Protein AF-A0A346N1U5-F1 (afdb_monomer)

Secondary structure (DSSP, 8-state):
--TT----TT--------TTEEEEEEEEEGGGGGG--TT-EEEEEETTSTT-EEEEEEEEEEEEEETTTTEEEEEEEEE-TTS---TT--EEEEE-----TTPEEEEGGG-EEETTEEEEEEEETTEEEEEEEEEEEEETTEEEEEES--TT-EE--S-GGGPPTT-B-----------------

pLDDT: mean 74.91, std 16.47, range [29.22, 92.0]

Solvent-accessible surface area (backbone atoms only — not comparable to full-atom values): 11609 Å² total; per-residue (Å²): 139,76,97,82,79,86,78,73,95,76,71,82,87,67,83,83,70,64,60,53,51,45,77,45,78,50,71,44,55,57,87,52,53,92,63,63,56,72,70,39,55,28,40,33,36,34,77,95,42,78,90,50,75,44,70,29,31,30,70,45,69,50,94,58,65,40,83,91,73,48,25,28,46,33,35,31,42,30,77,22,85,81,61,76,78,60,89,91,64,67,68,50,77,44,74,64,61,68,74,69,93,73,51,41,77,42,54,44,75,27,54,47,75,59,88,94,46,38,31,36,37,38,52,56,97,52,29,31,39,76,38,64,39,41,74,60,62,76,50,97,70,33,28,28,32,63,40,71,74,64,85,90,66,50,65,51,59,71,62,68,94,78,60,55,84,67,36,79,55,80,83,71,80,72,78,70,77,73,67,78,77,75,79,72,133

Mean predicted aligned error: 15.19 Å

Sequence (185 aa):
MSPGDYVNPGLALVNLEAMSSVKIDFSVPETALPQLHAGQPLNIEFDAWPGERFRGELYAIDPRVADTTRSVGLRARLANSDGRLRPGLFARVRLETGSRAQVVVIPEQAVFPRGEQQFVYVVSEGVAKEREIKLGQREPGRAEVTEGLKAGETIITSGLQKVSPGATVTTAAAPAAAPAAAQKP

Nearest PDB structures (foldseek):
  4kku-assembly3_C  TM=7.841E-01  e=2.029E-08  Borreliella burgdorferi B31
  4kku-assembly4_D  TM=7.740E-01  e=1.723E-08  Borreliella burgdorferi B31
  4dnr-assembly1_C  TM=6.937E-01  e=2.197E-06  Escherichia coli K-12
  3opo-assembly1_A  TM=6.431E-01  e=2.287E-05  Escherichia coli K-12
  5xu0-assembly1_B-2  TM=7.775E-01  e=4.509E-03  Streptococcus pneumoniae

Structure (mmCIF, N/CA/C/O backbone):
data_AF-A0A346N1U5-F1
#
_entry.id   AF-A0A346N1U5-F1
#
loop_
_atom_site.group_PDB
_atom_site.id
_atom_site.type_symbol
_atom_site.label_atom_id
_atom_site.label_alt_id
_atom_site.label_comp_id
_atom_site.label_asym_id
_atom_site.label_entity_id
_atom_site.label_seq_id
_atom_site.pdbx_PDB_ins_code
_atom_site.Cartn_x
_atom_site.Cartn_y
_atom_site.Cartn_z
_atom_site.occupancy
_atom_site.B_iso_or_equiv
_atom_site.auth_seq_id
_atom_site.auth_comp_id
_atom_site.auth_asym_id
_atom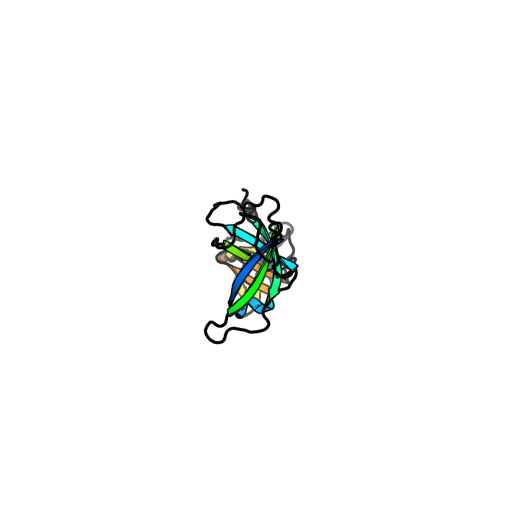_site.auth_atom_id
_atom_site.pdbx_PDB_model_num
ATOM 1 N N . MET A 1 1 ? 31.008 -2.290 -48.801 1.00 43.78 1 MET A N 1
ATOM 2 C CA . MET A 1 1 ? 31.595 -3.586 -48.411 1.00 43.78 1 MET A CA 1
ATOM 3 C C . MET A 1 1 ? 32.242 -4.168 -49.657 1.00 43.78 1 MET A C 1
ATOM 5 O O . MET A 1 1 ? 31.515 -4.471 -50.594 1.00 43.78 1 MET A O 1
ATOM 9 N N . SER A 1 2 ? 33.574 -4.209 -49.713 1.00 39.38 2 SER A N 1
ATOM 10 C CA . SER A 1 2 ? 34.322 -4.809 -50.829 1.00 39.38 2 SER A CA 1
ATOM 11 C C . SER A 1 2 ? 34.725 -6.248 -50.474 1.00 39.38 2 SER A C 1
ATOM 13 O O . SER A 1 2 ? 34.893 -6.533 -49.289 1.00 39.38 2 SER A O 1
ATOM 15 N N . PRO A 1 3 ? 34.882 -7.165 -51.444 1.00 43.62 3 PRO A N 1
ATOM 16 C CA . PRO A 1 3 ? 35.265 -8.547 -51.162 1.00 43.62 3 PRO A CA 1
ATOM 17 C C . PRO A 1 3 ? 36.756 -8.613 -50.798 1.00 43.62 3 PRO A C 1
ATOM 19 O O . PRO A 1 3 ? 37.597 -8.278 -51.631 1.00 43.62 3 PRO A O 1
ATOM 22 N N . GLY A 1 4 ? 37.086 -9.022 -49.568 1.00 58.75 4 GLY A N 1
ATOM 23 C CA . GLY A 1 4 ? 38.482 -9.181 -49.137 1.00 58.75 4 GLY A CA 1
ATOM 24 C C . GLY A 1 4 ? 38.743 -9.290 -47.631 1.00 58.75 4 GLY A C 1
ATOM 25 O O . GLY A 1 4 ? 39.846 -9.676 -47.257 1.00 58.75 4 GLY A O 1
ATOM 26 N N . ASP A 1 5 ? 37.769 -9.005 -46.763 1.00 54.12 5 ASP A N 1
ATOM 27 C CA . ASP A 1 5 ? 38.010 -9.054 -45.316 1.00 54.12 5 ASP A CA 1
ATOM 28 C C . ASP A 1 5 ? 37.863 -10.467 -44.732 1.00 54.12 5 ASP A C 1
ATOM 30 O O . ASP A 1 5 ? 36.830 -11.131 -44.851 1.00 54.12 5 ASP A O 1
ATOM 34 N N . TYR A 1 6 ? 38.929 -10.908 -44.064 1.00 54.34 6 TYR A N 1
ATOM 35 C CA . TYR A 1 6 ? 39.002 -12.123 -43.262 1.00 54.34 6 TYR A CA 1
ATOM 36 C C . TYR A 1 6 ? 38.133 -11.932 -42.009 1.00 54.34 6 TYR A C 1
ATOM 38 O O . TYR A 1 6 ? 38.496 -11.202 -41.086 1.00 54.34 6 TYR A O 1
ATOM 46 N N . VAL A 1 7 ? 36.955 -12.551 -41.978 1.00 52.25 7 VAL A N 1
ATOM 47 C CA . VAL A 1 7 ? 36.042 -12.461 -40.832 1.00 52.25 7 VAL A CA 1
ATOM 48 C C . VAL A 1 7 ? 36.426 -13.487 -39.765 1.00 52.25 7 VAL A C 1
ATOM 50 O O . VAL A 1 7 ? 36.373 -14.694 -39.984 1.00 52.25 7 VAL A O 1
ATOM 53 N N . ASN A 1 8 ? 36.816 -12.998 -38.589 1.00 55.81 8 ASN A N 1
ATOM 54 C CA . ASN A 1 8 ? 37.055 -13.824 -37.407 1.00 55.81 8 ASN A CA 1
ATOM 55 C C . ASN A 1 8 ? 35.699 -14.386 -36.910 1.00 55.81 8 ASN A C 1
ATOM 57 O O . ASN A 1 8 ? 34.803 -13.586 -36.615 1.00 55.81 8 ASN A O 1
ATOM 61 N N . PRO A 1 9 ? 35.490 -15.714 -36.804 1.00 47.88 9 PRO A N 1
ATOM 62 C CA . PRO A 1 9 ? 34.246 -16.264 -36.275 1.00 47.88 9 PRO A CA 1
ATOM 63 C C . PRO A 1 9 ? 34.212 -16.052 -34.757 1.00 47.88 9 PRO A C 1
ATOM 65 O O . PRO A 1 9 ? 34.825 -16.785 -33.987 1.00 47.88 9 PRO A O 1
ATOM 68 N N . GLY A 1 10 ? 33.527 -14.991 -34.333 1.00 51.00 10 GLY A N 1
ATOM 69 C CA . GLY A 1 10 ? 33.426 -14.609 -32.923 1.00 51.00 10 GLY A CA 1
ATOM 70 C C . GLY A 1 10 ? 32.704 -13.289 -32.652 1.00 51.00 10 GLY A C 1
ATOM 71 O O . GLY A 1 10 ? 32.508 -12.943 -31.490 1.00 51.00 10 GLY A O 1
ATOM 72 N N . LEU A 1 11 ? 32.270 -12.549 -33.681 1.00 47.09 11 LEU A N 1
ATOM 73 C CA . LEU A 1 11 ? 31.321 -11.460 -33.469 1.00 47.09 11 LEU A CA 1
ATOM 74 C C . LEU A 1 11 ? 29.945 -12.061 -33.166 1.00 47.09 11 LEU A C 1
ATOM 76 O O . LEU A 1 11 ? 29.351 -12.735 -34.007 1.00 47.09 11 LEU A O 1
ATOM 80 N N . ALA A 1 12 ? 29.424 -11.785 -31.973 1.00 45.44 12 ALA A N 1
ATOM 81 C CA . ALA A 1 12 ? 28.005 -11.923 -31.690 1.00 45.44 12 ALA A CA 1
ATOM 82 C C . ALA A 1 12 ? 27.236 -10.989 -32.646 1.00 45.44 12 ALA A C 1
ATOM 84 O O . ALA A 1 12 ? 27.130 -9.791 -32.409 1.00 45.44 12 ALA A O 1
ATOM 85 N N . LEU A 1 1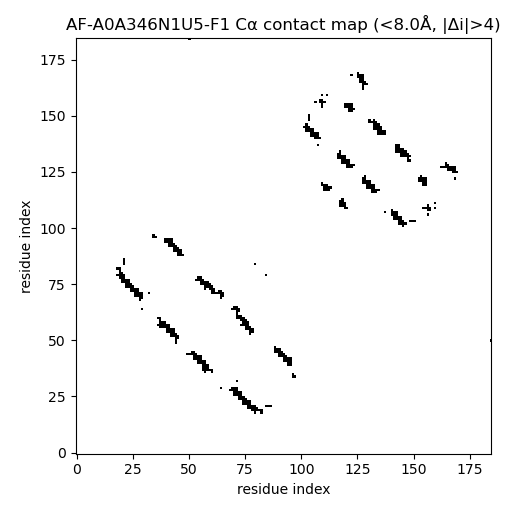3 ? 26.774 -11.528 -33.777 1.00 45.22 13 LEU A N 1
ATOM 86 C CA . LEU A 1 13 ? 26.165 -10.759 -34.871 1.00 45.22 13 LEU A CA 1
ATOM 87 C C . LEU A 1 13 ? 24.687 -10.419 -34.640 1.00 45.22 13 LEU A C 1
ATOM 89 O O . LEU A 1 13 ? 24.088 -9.732 -35.461 1.00 45.22 13 LEU A O 1
ATOM 93 N N . VAL A 1 14 ? 24.092 -10.860 -33.531 1.00 42.03 14 VAL A N 1
ATOM 94 C CA . VAL A 1 14 ? 22.718 -10.507 -33.174 1.00 42.03 14 VAL A CA 1
ATOM 95 C C . VAL A 1 14 ? 22.619 -10.414 -31.657 1.00 42.03 14 VAL A C 1
ATOM 97 O O . VAL A 1 14 ? 22.713 -11.426 -30.963 1.00 42.03 14 VAL A O 1
ATOM 100 N N . ASN A 1 15 ? 22.412 -9.208 -31.130 1.00 43.62 15 ASN A N 1
ATOM 101 C CA . ASN A 1 15 ? 21.850 -9.083 -29.794 1.00 43.62 15 ASN A CA 1
ATOM 102 C C . ASN A 1 15 ? 20.360 -9.409 -29.956 1.00 43.62 15 ASN A C 1
ATOM 104 O O . ASN A 1 15 ? 19.600 -8.577 -30.451 1.00 43.62 15 ASN A O 1
ATOM 108 N N . LEU A 1 16 ? 19.938 -10.638 -29.632 1.00 39.91 16 LEU A N 1
ATOM 109 C CA . LEU A 1 16 ? 18.518 -10.926 -29.412 1.00 39.91 16 LEU A CA 1
ATOM 110 C C . LEU A 1 16 ? 18.131 -10.220 -28.107 1.00 39.91 16 LEU A C 1
ATOM 112 O O . LEU A 1 16 ? 17.997 -10.826 -27.046 1.00 39.91 16 LEU A O 1
ATOM 116 N N . GLU A 1 17 ? 18.023 -8.896 -28.167 1.00 47.53 17 GLU A N 1
ATOM 117 C CA . GLU A 1 17 ? 17.417 -8.124 -27.101 1.00 47.53 17 GLU A CA 1
ATOM 118 C C . GLU A 1 17 ? 15.956 -8.541 -27.078 1.00 47.53 17 GLU A C 1
ATOM 120 O O . GLU A 1 17 ? 15.168 -8.160 -27.942 1.00 47.53 17 GLU A O 1
ATOM 125 N N . ALA A 1 18 ? 15.600 -9.387 -26.116 1.00 47.91 18 ALA A N 1
ATOM 126 C CA . ALA A 1 18 ? 14.216 -9.689 -25.807 1.00 47.91 18 ALA A CA 1
ATOM 127 C C . ALA A 1 18 ? 13.540 -8.397 -25.313 1.00 47.91 18 ALA A C 1
ATOM 129 O O . ALA A 1 18 ? 13.360 -8.184 -24.116 1.00 47.91 18 ALA A O 1
ATOM 130 N N . MET A 1 19 ? 13.170 -7.514 -26.245 1.00 55.50 19 MET A N 1
ATOM 131 C CA . MET A 1 19 ? 12.440 -6.271 -25.984 1.00 55.50 19 MET A CA 1
ATOM 132 C C . MET A 1 19 ? 11.027 -6.532 -25.454 1.00 55.50 19 MET A C 1
ATOM 134 O O . MET A 1 19 ? 10.354 -5.593 -25.047 1.00 55.50 19 MET A O 1
ATOM 138 N N . SER A 1 20 ? 10.590 -7.796 -25.416 1.00 62.22 20 SER A N 1
ATOM 139 C CA . SER A 1 20 ? 9.313 -8.236 -24.857 1.00 62.22 20 SER A CA 1
ATOM 140 C C . SER A 1 20 ? 9.192 -8.006 -23.350 1.00 62.22 20 SER A C 1
ATOM 142 O O . SER A 1 20 ? 8.078 -7.988 -22.830 1.00 62.22 20 SER A O 1
ATOM 144 N N . SER A 1 21 ? 10.307 -7.840 -22.631 1.00 74.31 21 SER A N 1
ATOM 145 C CA . SER A 1 21 ? 10.295 -7.548 -21.195 1.00 74.31 21 SER A CA 1
ATOM 146 C C . SER A 1 21 ? 11.303 -6.468 -20.833 1.00 74.31 21 SER A C 1
ATOM 148 O O . SER A 1 21 ? 12.489 -6.596 -21.134 1.00 74.31 21 SER A O 1
ATOM 150 N N . VAL A 1 22 ? 10.845 -5.443 -20.124 1.00 84.81 22 VAL A N 1
ATOM 151 C CA . VAL A 1 22 ? 11.693 -4.382 -19.577 1.00 84.81 22 VAL A CA 1
ATOM 152 C C . VAL A 1 22 ? 11.957 -4.662 -18.103 1.00 84.81 22 VAL A C 1
ATOM 154 O O . VAL A 1 22 ? 11.081 -5.128 -17.371 1.00 84.81 22 VAL A O 1
ATOM 157 N N . LYS A 1 23 ? 13.191 -4.396 -17.675 1.00 87.56 23 LYS A N 1
ATOM 158 C CA . LYS A 1 23 ? 13.607 -4.474 -16.275 1.00 87.56 23 LYS A CA 1
ATOM 159 C C . LYS A 1 23 ? 13.625 -3.074 -15.685 1.00 87.56 23 LYS A C 1
ATOM 161 O O . LYS A 1 23 ? 14.017 -2.128 -16.363 1.00 87.56 23 LYS A O 1
ATOM 166 N N . ILE A 1 24 ? 13.206 -2.968 -14.434 1.00 87.94 24 ILE A N 1
ATOM 167 C CA . ILE A 1 24 ? 13.223 -1.717 -13.683 1.00 87.94 24 ILE A CA 1
ATOM 168 C C . ILE A 1 24 ? 13.995 -1.972 -12.402 1.00 87.94 24 ILE A C 1
ATOM 170 O O . ILE A 1 24 ? 13.603 -2.827 -11.606 1.00 87.94 24 ILE A O 1
ATOM 174 N N . ASP A 1 25 ? 15.074 -1.223 -12.220 1.00 89.38 25 ASP A N 1
ATOM 175 C CA . ASP A 1 25 ? 15.846 -1.179 -10.988 1.00 89.38 25 ASP A CA 1
ATOM 176 C C . ASP A 1 25 ? 15.408 0.056 -10.189 1.00 89.38 25 ASP A C 1
ATOM 178 O O . ASP A 1 25 ? 15.351 1.167 -10.718 1.00 89.38 25 ASP A O 1
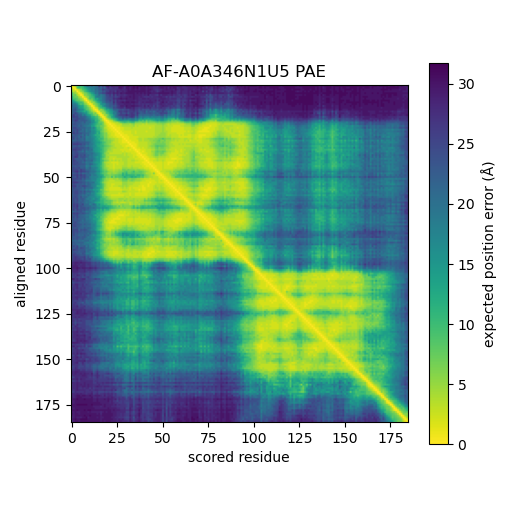ATOM 182 N N . PHE A 1 26 ? 15.063 -0.131 -8.920 1.00 89.38 26 PHE A N 1
ATOM 183 C CA . PHE A 1 26 ? 14.662 0.952 -8.020 1.00 89.38 26 PHE A CA 1
ATOM 184 C C . PHE A 1 26 ? 15.083 0.623 -6.591 1.00 89.38 26 PHE A C 1
ATOM 186 O O . PHE A 1 26 ? 15.414 -0.520 -6.287 1.00 89.38 26 PHE A O 1
ATOM 193 N N . SER A 1 27 ? 15.097 1.615 -5.707 1.00 90.06 27 SER A N 1
ATOM 194 C CA . SER A 1 27 ? 15.461 1.417 -4.307 1.00 90.06 27 SER A CA 1
ATOM 195 C C . SER A 1 27 ? 14.370 1.902 -3.366 1.00 90.06 27 SER A C 1
ATOM 197 O O . SER A 1 27 ? 13.626 2.836 -3.669 1.00 90.06 27 SER A O 1
ATOM 199 N N . VAL A 1 28 ? 14.267 1.242 -2.217 1.00 88.75 28 VAL A N 1
ATOM 200 C CA . VAL A 1 28 ? 13.334 1.607 -1.144 1.00 88.75 28 VAL A CA 1
ATOM 201 C C . VAL A 1 28 ? 14.056 1.626 0.202 1.00 88.75 28 VAL A C 1
ATOM 203 O O . VAL A 1 28 ? 15.062 0.929 0.349 1.00 88.75 28 VAL A O 1
ATOM 206 N N . PRO A 1 29 ? 13.565 2.384 1.196 1.00 88.56 29 PRO A N 1
ATOM 207 C CA . PRO A 1 29 ? 14.131 2.368 2.542 1.00 88.56 29 PRO A CA 1
ATOM 208 C C . PRO A 1 29 ? 14.073 0.976 3.182 1.00 88.56 29 PRO A C 1
ATOM 210 O O . PRO A 1 29 ? 13.117 0.226 2.970 1.00 88.56 29 PRO A O 1
ATOM 213 N N . GLU A 1 30 ? 15.046 0.662 4.039 1.00 85.31 30 GLU A N 1
ATOM 214 C CA . GLU A 1 30 ? 15.095 -0.604 4.788 1.00 85.31 30 GLU A CA 1
ATOM 215 C C . GLU A 1 30 ? 13.825 -0.880 5.614 1.00 85.31 30 GLU A C 1
ATOM 217 O O . GLU A 1 30 ? 13.436 -2.029 5.798 1.00 85.31 30 GLU A O 1
ATOM 222 N N . THR A 1 31 ? 13.121 0.164 6.058 1.00 85.38 31 THR A N 1
ATOM 223 C CA . THR A 1 31 ? 11.880 0.051 6.842 1.00 85.38 31 THR A CA 1
ATOM 224 C C . THR A 1 31 ? 10.739 -0.626 6.081 1.00 85.38 31 THR A C 1
ATOM 226 O O . THR A 1 31 ? 9.814 -1.148 6.704 1.00 85.38 31 THR A O 1
ATOM 229 N N . ALA A 1 32 ? 10.797 -0.646 4.746 1.00 82.94 32 ALA A N 1
ATOM 230 C CA . ALA A 1 32 ? 9.812 -1.310 3.903 1.00 82.94 32 ALA A CA 1
ATOM 231 C C . ALA A 1 32 ? 10.083 -2.816 3.726 1.00 82.94 32 ALA A C 1
ATOM 233 O O . ALA A 1 32 ? 9.156 -3.535 3.362 1.00 82.94 32 ALA A O 1
ATOM 2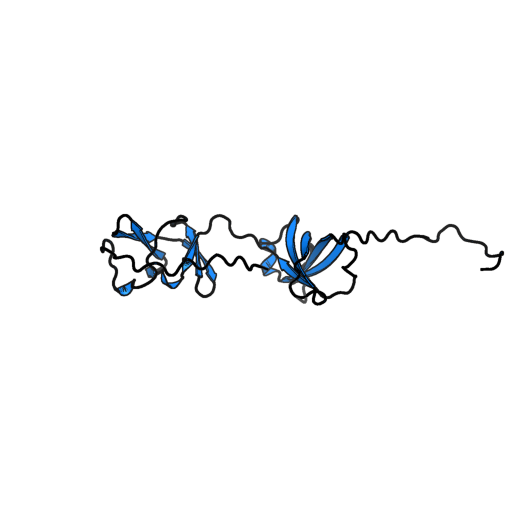34 N N . LEU A 1 33 ? 11.298 -3.309 4.027 1.00 82.75 33 LEU A N 1
ATOM 235 C CA . LEU A 1 33 ? 11.709 -4.715 3.848 1.00 82.75 33 LEU A CA 1
ATOM 236 C C . LEU A 1 33 ? 10.693 -5.760 4.336 1.00 82.75 33 LEU A C 1
ATOM 238 O O . LEU A 1 33 ? 10.452 -6.710 3.592 1.00 82.75 33 LEU A O 1
ATOM 242 N N . PRO A 1 34 ? 10.061 -5.619 5.522 1.00 84.56 34 PRO A N 1
ATOM 243 C CA . PRO A 1 34 ? 9.131 -6.632 6.025 1.00 84.56 34 PRO A CA 1
ATOM 244 C C . PRO A 1 34 ? 7.886 -6.841 5.152 1.00 84.56 34 PRO A C 1
ATOM 246 O O . PRO A 1 34 ? 7.186 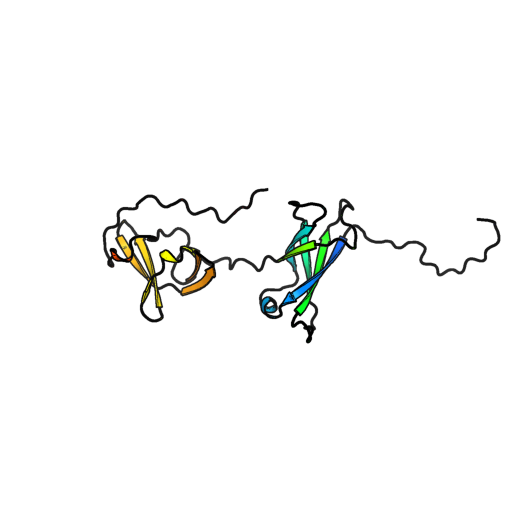-7.832 5.328 1.00 84.56 34 PRO A O 1
ATOM 249 N N . GLN A 1 35 ? 7.585 -5.902 4.253 1.00 81.25 35 GLN A N 1
ATOM 250 C CA . GLN A 1 35 ? 6.400 -5.912 3.392 1.00 81.25 35 GLN A CA 1
ATOM 251 C C . GLN A 1 35 ? 6.717 -6.330 1.946 1.00 81.25 35 GLN A C 1
ATOM 253 O O . GLN A 1 35 ? 5.814 -6.340 1.107 1.00 81.25 35 GLN A O 1
ATOM 258 N N . LEU A 1 36 ? 7.987 -6.622 1.639 1.00 85.44 36 LEU A N 1
ATOM 259 C CA . LEU A 1 36 ? 8.467 -6.906 0.288 1.00 85.44 36 LEU A CA 1
ATOM 260 C C . LEU A 1 36 ? 8.679 -8.397 0.083 1.00 85.44 36 LEU A C 1
ATOM 262 O O . LEU A 1 36 ? 9.441 -9.035 0.811 1.00 85.44 36 LEU A O 1
ATOM 266 N N . HIS A 1 37 ? 8.083 -8.934 -0.977 1.00 86.19 37 HIS A N 1
ATOM 267 C CA . HIS A 1 37 ? 8.257 -10.330 -1.362 1.00 86.19 37 HIS A CA 1
ATOM 268 C C . HIS A 1 37 ? 8.379 -10.468 -2.883 1.00 86.19 37 HIS A C 1
ATOM 270 O O . HIS A 1 37 ? 7.763 -9.722 -3.642 1.00 86.19 37 HIS A O 1
ATOM 276 N N . ALA A 1 38 ? 9.172 -11.437 -3.346 1.00 86.75 38 ALA A N 1
ATOM 277 C CA . ALA A 1 38 ? 9.213 -11.771 -4.768 1.00 86.75 38 ALA A CA 1
ATOM 278 C C . ALA A 1 38 ? 7.828 -12.260 -5.238 1.00 86.75 38 ALA A C 1
ATOM 280 O O . ALA A 1 38 ? 7.115 -12.935 -4.497 1.00 86.75 38 ALA A O 1
ATOM 281 N N . GLY A 1 39 ? 7.446 -11.902 -6.460 1.00 86.00 39 GLY A N 1
ATOM 282 C CA . GLY A 1 39 ? 6.114 -12.130 -7.021 1.00 86.00 39 GLY A CA 1
ATOM 283 C C . GLY A 1 39 ? 5.095 -11.030 -6.711 1.00 86.00 39 GLY A C 1
ATOM 284 O O . GLY A 1 39 ? 3.964 -11.094 -7.187 1.00 86.00 39 GLY A O 1
ATOM 285 N N . GLN A 1 40 ? 5.463 -10.013 -5.926 1.00 86.19 40 GLN A N 1
ATOM 286 C CA . GLN A 1 40 ? 4.547 -8.934 -5.567 1.00 86.19 40 GLN A CA 1
ATOM 287 C C . GLN A 1 40 ? 4.178 -8.081 -6.795 1.00 86.19 40 GLN A C 1
ATOM 289 O O . GLN A 1 40 ? 5.079 -7.641 -7.526 1.00 86.19 40 GLN A O 1
ATOM 294 N N . PRO A 1 41 ? 2.876 -7.819 -7.024 1.00 87.50 41 PRO A N 1
ATOM 295 C CA . PRO A 1 41 ? 2.442 -6.934 -8.091 1.00 87.50 41 PRO A CA 1
ATOM 296 C C . PRO A 1 41 ? 2.833 -5.489 -7.780 1.00 87.50 41 PRO A C 1
ATOM 298 O O . PRO A 1 41 ? 2.826 -5.035 -6.633 1.00 87.50 41 PRO A O 1
ATOM 301 N N . LEU A 1 42 ? 3.172 -4.753 -8.830 1.00 89.31 42 LEU A N 1
ATOM 302 C CA . LEU A 1 42 ? 3.517 -3.342 -8.743 1.00 89.31 42 LEU A CA 1
ATOM 303 C C . LEU A 1 42 ? 2.922 -2.572 -9.914 1.00 89.31 42 LEU A C 1
ATOM 305 O O . LEU A 1 42 ? 2.817 -3.077 -11.033 1.00 89.31 42 LEU A O 1
ATOM 309 N N . ASN A 1 43 ? 2.538 -1.331 -9.634 1.00 89.81 43 ASN A N 1
ATOM 310 C CA . ASN A 1 43 ? 2.048 -0.399 -10.635 1.00 89.81 43 ASN A CA 1
ATOM 311 C C . ASN A 1 43 ? 3.156 0.591 -10.969 1.00 89.81 43 ASN A C 1
ATOM 313 O O . ASN A 1 43 ? 3.787 1.164 -10.081 1.00 89.81 43 ASN A O 1
ATOM 317 N N . ILE A 1 44 ? 3.388 0.793 -12.255 1.00 88.69 44 ILE A N 1
ATOM 318 C CA . ILE A 1 44 ? 4.452 1.635 -12.780 1.00 88.69 44 ILE A CA 1
ATOM 319 C C . ILE A 1 44 ? 3.804 2.710 -13.642 1.00 88.69 44 ILE A C 1
ATOM 321 O O . ILE A 1 44 ? 3.020 2.410 -14.539 1.00 88.69 44 ILE A O 1
ATOM 325 N N . GLU A 1 45 ? 4.136 3.962 -13.371 1.00 89.94 45 GLU A N 1
ATOM 326 C CA . GLU A 1 45 ? 3.735 5.118 -14.171 1.00 89.94 45 GLU A CA 1
ATOM 327 C C . GLU A 1 45 ? 5.002 5.698 -14.812 1.00 89.94 45 GLU A C 1
ATOM 329 O O . GLU A 1 45 ? 6.011 5.882 -14.130 1.00 89.94 45 GLU A O 1
ATOM 334 N N . PHE A 1 46 ? 4.975 5.967 -16.117 1.00 86.62 46 PHE A N 1
ATOM 335 C CA . PHE A 1 46 ? 6.086 6.610 -16.825 1.00 86.62 46 PHE A CA 1
ATOM 336 C C . PHE A 1 46 ? 5.715 8.049 -17.160 1.00 86.62 46 PHE A C 1
ATOM 338 O O . PHE A 1 46 ? 4.598 8.313 -17.603 1.00 86.62 46 PHE A O 1
ATOM 345 N N . ASP A 1 47 ? 6.672 8.968 -17.050 1.00 83.75 47 ASP A N 1
ATOM 346 C CA . ASP A 1 47 ? 6.434 10.384 -17.369 1.00 83.75 47 ASP A CA 1
ATOM 347 C C . ASP A 1 47 ? 6.088 10.602 -18.854 1.00 83.75 47 ASP A C 1
ATOM 349 O O . ASP A 1 47 ? 5.415 11.567 -19.207 1.00 83.75 47 ASP A O 1
ATOM 353 N N . ALA A 1 48 ? 6.503 9.676 -19.726 1.00 80.81 48 ALA A N 1
ATOM 354 C CA . ALA A 1 48 ? 6.163 9.681 -21.148 1.00 80.81 48 ALA A CA 1
ATOM 355 C C . ALA A 1 48 ? 4.669 9.415 -21.425 1.00 80.81 48 ALA A C 1
ATOM 357 O O . ALA A 1 48 ? 4.173 9.818 -22.477 1.00 80.81 48 ALA A O 1
ATOM 358 N N . TRP A 1 49 ? 3.952 8.767 -20.496 1.00 84.38 49 TRP A N 1
ATOM 359 C CA . TRP A 1 49 ? 2.514 8.488 -20.598 1.00 84.38 49 TRP A CA 1
ATOM 360 C C . TRP A 1 49 ? 1.810 8.771 -19.265 1.00 84.38 49 TRP A C 1
ATOM 362 O O . TRP A 1 49 ? 1.461 7.844 -18.528 1.00 84.38 49 TRP A O 1
ATOM 372 N N . PRO A 1 50 ? 1.588 10.054 -18.928 1.00 80.06 50 PRO A N 1
ATOM 373 C CA . PRO A 1 50 ? 0.895 10.426 -17.703 1.00 80.06 50 PRO A CA 1
ATOM 374 C C . PRO A 1 50 ? -0.513 9.819 -17.664 1.00 80.06 50 PRO A C 1
ATOM 376 O O . PRO A 1 50 ? -1.291 9.983 -18.601 1.00 80.06 50 PRO A O 1
ATOM 379 N N . GLY A 1 51 ? -0.842 9.124 -16.574 1.00 80.25 51 GLY A N 1
ATOM 380 C CA . GLY A 1 51 ? -2.140 8.464 -16.377 1.00 80.25 51 GLY A CA 1
ATOM 381 C C . GLY A 1 51 ? -2.204 7.008 -16.854 1.00 80.25 51 GLY A C 1
ATOM 382 O O . GLY A 1 51 ? -3.075 6.268 -16.404 1.00 80.25 51 GLY A O 1
ATOM 383 N N . GLU A 1 52 ? -1.259 6.549 -17.680 1.00 83.88 52 GLU A N 1
ATOM 384 C CA . GLU A 1 52 ? -1.177 5.141 -18.082 1.00 83.88 52 GLU A CA 1
ATOM 385 C C . GLU A 1 52 ? -0.417 4.342 -17.008 1.00 83.88 52 GLU A C 1
ATOM 387 O O . GLU A 1 52 ? 0.721 4.661 -16.651 1.00 83.88 52 GLU A O 1
ATOM 392 N N . ARG A 1 53 ? -1.064 3.304 -16.458 1.00 85.56 53 ARG A N 1
ATOM 393 C CA . ARG A 1 53 ? -0.480 2.428 -15.433 1.00 85.56 53 ARG A CA 1
ATOM 394 C C . ARG A 1 53 ? -0.084 1.094 -16.036 1.00 85.56 53 ARG A C 1
ATOM 396 O O . ARG A 1 53 ? -0.919 0.358 -16.555 1.00 85.56 53 ARG A O 1
ATOM 403 N N . PHE A 1 54 ? 1.183 0.756 -15.876 1.00 86.38 54 PHE A N 1
ATOM 404 C CA . PHE A 1 54 ? 1.764 -0.497 -16.318 1.00 86.38 54 PHE A CA 1
ATOM 405 C C . PHE A 1 54 ? 1.896 -1.445 -15.129 1.00 86.38 54 PHE A C 1
ATOM 407 O O . PHE A 1 54 ? 2.423 -1.069 -14.083 1.00 86.38 54 PHE A O 1
ATOM 414 N N . ARG A 1 55 ? 1.424 -2.684 -15.275 1.00 87.88 55 ARG A N 1
ATOM 415 C CA . ARG A 1 55 ? 1.564 -3.709 -14.233 1.00 87.88 55 ARG A CA 1
ATOM 416 C C . ARG A 1 55 ? 2.854 -4.484 -14.416 1.00 87.88 55 ARG A C 1
ATOM 418 O O . ARG A 1 55 ? 3.042 -5.125 -15.447 1.00 87.88 55 ARG A O 1
ATOM 425 N N . GLY A 1 56 ? 3.699 -4.464 -13.399 1.00 89.00 56 GLY A N 1
ATOM 426 C CA . GLY A 1 56 ? 4.893 -5.291 -13.322 1.00 89.00 56 GLY A CA 1
ATOM 427 C C . GLY A 1 56 ? 4.874 -6.211 -12.110 1.00 89.00 56 GLY A C 1
ATOM 428 O O . GLY A 1 56 ? 3.931 -6.229 -11.317 1.00 89.00 56 GLY A O 1
ATOM 429 N N . GLU A 1 57 ? 5.954 -6.966 -11.971 1.00 91.19 57 GLU A N 1
ATOM 430 C CA . GLU A 1 57 ? 6.149 -7.927 -10.892 1.00 91.19 57 GLU A CA 1
ATOM 431 C C . GLU A 1 57 ? 7.556 -7.779 -10.316 1.00 91.19 57 GLU A C 1
ATOM 433 O O . GLU A 1 57 ? 8.542 -7.720 -11.062 1.00 91.19 57 GLU A O 1
ATOM 438 N N . LEU A 1 58 ? 7.656 -7.723 -8.988 1.00 90.81 58 LEU A N 1
ATOM 439 C CA . LEU A 1 58 ? 8.933 -7.735 -8.282 1.00 90.81 58 LEU A CA 1
ATOM 440 C C . LEU A 1 58 ? 9.544 -9.135 -8.382 1.00 90.81 58 LEU A C 1
ATOM 442 O O . LEU A 1 58 ? 8.986 -10.077 -7.833 1.00 90.81 58 LEU A O 1
ATOM 446 N N . TYR A 1 59 ? 10.685 -9.297 -9.052 1.00 89.88 59 TYR A N 1
ATOM 447 C CA . TYR A 1 59 ? 11.296 -10.624 -9.230 1.00 89.88 59 TYR A CA 1
ATOM 448 C C . TYR A 1 59 ? 12.576 -10.820 -8.415 1.00 89.88 59 TYR A C 1
ATOM 450 O O . TYR A 1 59 ? 12.962 -11.961 -8.168 1.00 89.88 59 TYR A O 1
ATOM 458 N N . ALA A 1 60 ? 13.245 -9.740 -8.000 1.00 89.38 60 ALA A N 1
ATOM 459 C CA . ALA A 1 60 ? 14.436 -9.834 -7.165 1.00 89.38 60 ALA A CA 1
ATOM 460 C C . ALA A 1 60 ? 14.535 -8.684 -6.161 1.00 89.38 60 ALA A C 1
ATOM 462 O O . ALA A 1 60 ? 14.213 -7.534 -6.461 1.00 89.38 60 ALA A O 1
ATOM 463 N N . ILE A 1 61 ? 15.038 -9.029 -4.979 1.00 90.44 61 ILE A N 1
ATOM 464 C CA . ILE A 1 61 ? 15.373 -8.125 -3.882 1.00 90.44 61 ILE A CA 1
ATOM 465 C C . ILE A 1 61 ? 16.874 -8.299 -3.649 1.00 90.44 61 ILE A C 1
ATOM 467 O O . ILE A 1 61 ? 17.337 -9.432 -3.504 1.00 90.44 61 ILE A O 1
ATOM 471 N N . ASP A 1 62 ? 17.641 -7.211 -3.674 1.00 88.62 62 ASP A N 1
ATOM 472 C CA . ASP A 1 62 ? 19.069 -7.257 -3.369 1.00 88.62 62 ASP A CA 1
ATOM 473 C C . ASP A 1 62 ? 19.250 -7.655 -1.893 1.00 88.62 62 ASP A C 1
ATOM 475 O O . ASP A 1 62 ? 18.654 -7.026 -1.015 1.00 88.62 62 ASP A O 1
ATOM 479 N N . PRO A 1 63 ? 20.039 -8.700 -1.585 1.00 83.56 63 PRO A N 1
ATOM 480 C CA . PRO A 1 63 ? 20.287 -9.101 -0.205 1.00 83.56 63 PRO A CA 1
ATOM 481 C C . PRO A 1 63 ? 21.089 -8.064 0.594 1.00 83.56 63 PRO A C 1
ATOM 483 O O . PRO A 1 63 ? 21.147 -8.164 1.819 1.00 83.56 63 PRO A O 1
ATOM 486 N N . ARG A 1 64 ? 21.748 -7.102 -0.065 1.00 84.94 64 ARG A N 1
ATOM 487 C CA . ARG A 1 64 ? 22.550 -6.067 0.592 1.00 84.94 64 ARG A CA 1
ATOM 488 C C . ARG A 1 64 ? 21.759 -4.772 0.740 1.00 84.94 64 ARG A C 1
ATOM 490 O O . ARG A 1 64 ? 21.204 -4.240 -0.219 1.00 84.94 64 ARG A O 1
ATOM 497 N N . VAL A 1 65 ? 21.786 -4.225 1.951 1.00 85.50 65 VAL A N 1
ATOM 498 C CA . VAL A 1 65 ? 21.353 -2.853 2.225 1.00 85.50 65 VAL A CA 1
ATOM 499 C C . VAL A 1 65 ? 22.538 -1.932 1.945 1.00 85.50 65 VAL A C 1
ATOM 501 O O . VAL A 1 65 ? 23.646 -2.191 2.407 1.00 85.50 65 VAL A O 1
ATOM 504 N N . ALA A 1 66 ? 22.331 -0.866 1.178 1.00 85.75 66 ALA A N 1
ATOM 505 C CA . ALA A 1 66 ? 23.372 0.126 0.949 1.00 85.75 66 ALA A CA 1
ATOM 506 C C . ALA A 1 66 ? 23.590 0.961 2.223 1.00 85.75 66 ALA A C 1
ATOM 508 O O . ALA A 1 66 ? 22.718 1.742 2.603 1.00 85.75 66 ALA A O 1
ATOM 509 N N . ASP A 1 67 ? 24.759 0.838 2.859 1.00 79.88 67 ASP A N 1
ATOM 510 C CA . ASP A 1 67 ? 25.064 1.474 4.154 1.00 79.88 67 ASP A CA 1
ATOM 511 C C . ASP A 1 67 ? 24.955 3.007 4.126 1.00 79.88 67 ASP A C 1
ATOM 513 O O . ASP A 1 67 ? 24.565 3.637 5.108 1.00 79.88 67 ASP A O 1
ATOM 517 N N . THR A 1 68 ? 25.264 3.625 2.982 1.00 84.19 68 THR A N 1
ATOM 518 C CA . THR A 1 68 ? 25.239 5.086 2.814 1.00 84.19 68 THR A CA 1
ATOM 519 C C . THR A 1 68 ? 23.819 5.655 2.776 1.00 84.19 68 THR A C 1
ATOM 521 O O . THR A 1 68 ? 23.590 6.760 3.258 1.00 84.19 68 THR A O 1
ATOM 524 N N . THR A 1 69 ? 22.863 4.926 2.196 1.00 85.56 69 THR A N 1
ATOM 525 C CA . THR A 1 69 ? 21.491 5.410 1.945 1.00 85.56 69 THR A CA 1
ATOM 526 C C . THR A 1 69 ? 20.422 4.630 2.707 1.00 85.56 69 THR A C 1
ATOM 528 O O . THR A 1 69 ? 19.241 4.953 2.580 1.00 85.56 69 THR A O 1
ATOM 531 N N . ARG A 1 70 ? 20.807 3.596 3.472 1.00 88.62 70 ARG A N 1
ATOM 532 C CA . ARG A 1 70 ? 19.902 2.656 4.165 1.00 88.62 70 ARG A CA 1
ATOM 533 C C . ARG A 1 70 ? 18.757 2.178 3.274 1.00 88.62 70 ARG A C 1
ATOM 535 O O . ARG A 1 70 ? 17.596 2.105 3.681 1.00 88.62 70 ARG A O 1
ATOM 542 N N . SER A 1 71 ? 19.094 1.924 2.016 1.00 89.81 71 SER A N 1
ATOM 543 C CA . SER A 1 71 ? 18.143 1.560 0.976 1.00 89.81 71 SER A CA 1
ATOM 544 C C . SER A 1 71 ? 18.481 0.192 0.407 1.00 89.81 71 SER A C 1
ATOM 546 O O . SER A 1 71 ? 19.646 -0.201 0.344 1.00 89.81 71 SER A O 1
ATOM 548 N N . VAL A 1 72 ? 17.452 -0.519 -0.029 1.00 90.25 72 VAL A N 1
ATOM 549 C CA . VAL A 1 72 ? 17.550 -1.853 -0.618 1.00 90.25 72 VAL A CA 1
ATOM 550 C C . VAL A 1 72 ? 17.263 -1.750 -2.102 1.00 90.25 72 VAL A C 1
ATOM 552 O O . VAL A 1 72 ? 16.271 -1.136 -2.495 1.00 90.25 72 VAL A O 1
ATOM 555 N N . GLY A 1 73 ? 18.142 -2.329 -2.919 1.00 91.31 73 GLY A N 1
ATOM 556 C CA . GLY A 1 73 ? 17.946 -2.419 -4.362 1.00 91.31 73 GLY A CA 1
ATOM 557 C C . GLY A 1 73 ? 16.891 -3.466 -4.708 1.00 91.31 73 GLY A C 1
ATOM 558 O O . GLY A 1 73 ? 16.897 -4.572 -4.179 1.00 91.31 73 GLY A O 1
ATOM 559 N N . LEU A 1 74 ? 15.978 -3.130 -5.606 1.00 92.00 74 LEU A N 1
ATOM 560 C CA . LEU A 1 74 ? 14.882 -3.979 -6.052 1.00 92.00 74 LEU A CA 1
ATOM 561 C C . LEU A 1 74 ? 14.868 -4.047 -7.572 1.00 92.00 74 LEU A C 1
ATOM 563 O O . LEU A 1 74 ? 15.172 -3.062 -8.247 1.00 92.00 74 LEU A O 1
ATOM 567 N N . ARG A 1 75 ? 14.476 -5.206 -8.111 1.00 91.81 75 ARG A N 1
ATOM 568 C CA . ARG A 1 75 ? 14.314 -5.406 -9.552 1.00 91.81 75 ARG A CA 1
ATOM 569 C C . ARG A 1 75 ? 12.935 -5.932 -9.893 1.00 91.81 75 ARG A C 1
ATOM 571 O O . ARG A 1 75 ? 12.537 -7.017 -9.462 1.00 91.81 75 ARG A O 1
ATOM 578 N N . ALA A 1 76 ? 12.242 -5.188 -10.740 1.00 91.00 76 ALA A N 1
ATOM 579 C CA . ALA A 1 76 ? 10.958 -5.566 -11.299 1.00 91.00 76 ALA A CA 1
ATOM 580 C C . ALA A 1 76 ? 11.065 -5.914 -12.781 1.00 91.00 76 ALA A C 1
ATOM 582 O O . ALA A 1 76 ? 11.951 -5.434 -13.493 1.00 91.00 76 ALA A O 1
ATOM 583 N N . ARG A 1 77 ? 10.137 -6.750 -13.240 1.00 89.06 77 ARG A N 1
ATOM 584 C CA . ARG A 1 77 ? 9.926 -7.057 -14.653 1.00 89.06 77 ARG A CA 1
ATOM 585 C C . ARG A 1 77 ? 8.576 -6.516 -15.095 1.00 89.06 77 ARG A C 1
ATOM 587 O O . ARG A 1 77 ? 7.588 -6.636 -14.373 1.00 89.06 77 ARG A O 1
ATOM 594 N N . LEU A 1 78 ? 8.542 -5.946 -16.289 1.00 87.06 78 LEU A N 1
ATOM 595 C CA . LEU A 1 78 ? 7.341 -5.429 -16.926 1.00 87.06 78 LEU A CA 1
ATOM 596 C C . LEU A 1 78 ? 7.247 -5.993 -18.345 1.00 87.06 78 LEU A C 1
ATOM 598 O O . LEU A 1 78 ? 8.240 -6.015 -19.075 1.00 87.06 78 LEU A O 1
ATOM 602 N N . ALA A 1 79 ? 6.059 -6.450 -18.735 1.00 83.75 79 ALA A N 1
ATOM 603 C CA . ALA A 1 79 ? 5.792 -6.843 -20.111 1.00 83.75 79 ALA A CA 1
ATOM 604 C C . ALA A 1 79 ? 5.799 -5.606 -21.022 1.00 83.75 79 ALA A C 1
ATOM 606 O O . ALA A 1 79 ? 5.173 -4.594 -20.718 1.00 83.75 79 ALA A O 1
ATOM 607 N N . ASN A 1 80 ? 6.503 -5.705 -22.144 1.00 81.94 80 ASN A N 1
ATOM 608 C CA . ASN A 1 80 ? 6.611 -4.663 -23.161 1.00 81.94 80 ASN A CA 1
ATOM 609 C C . ASN A 1 80 ? 6.175 -5.219 -24.521 1.00 81.94 80 ASN A C 1
ATOM 611 O O . ASN A 1 80 ? 6.909 -5.161 -25.505 1.00 81.94 80 ASN A O 1
ATOM 615 N N . SER A 1 81 ? 4.982 -5.812 -24.556 1.00 70.69 81 SER A N 1
ATOM 616 C CA . SER A 1 81 ? 4.418 -6.447 -25.753 1.00 70.69 81 SER A CA 1
ATOM 617 C C . SER A 1 81 ? 4.297 -5.470 -26.927 1.00 70.69 81 SER A C 1
ATOM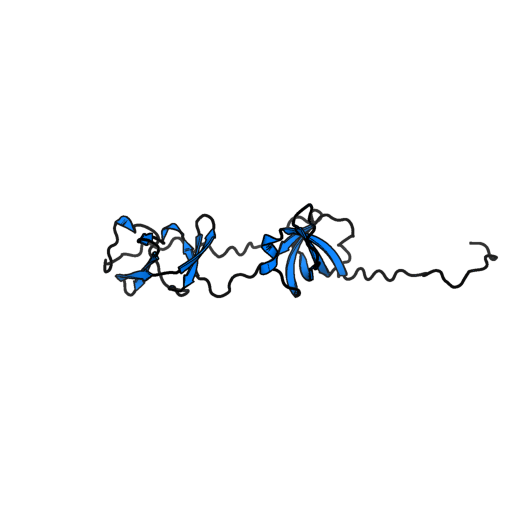 619 O O . SER A 1 81 ? 4.497 -5.859 -28.072 1.00 70.69 81 SER A O 1
ATOM 621 N N . ASP A 1 82 ? 4.033 -4.194 -26.630 1.00 71.75 82 ASP A N 1
ATOM 622 C CA . ASP A 1 82 ? 3.832 -3.140 -27.629 1.00 71.75 82 ASP A CA 1
ATOM 623 C C . ASP A 1 82 ? 5.140 -2.447 -28.051 1.00 71.75 82 ASP A C 1
ATOM 625 O O . ASP A 1 82 ? 5.119 -1.531 -28.872 1.00 71.75 82 ASP A O 1
ATOM 629 N N . GLY A 1 83 ? 6.285 -2.815 -27.455 1.00 73.88 83 GLY A N 1
ATOM 630 C CA . GLY A 1 83 ? 7.598 -2.228 -27.758 1.00 73.88 83 GLY A CA 1
ATOM 631 C C . GLY A 1 83 ? 7.736 -0.735 -27.423 1.00 73.88 83 GLY A C 1
ATOM 632 O O . GLY A 1 83 ? 8.736 -0.106 -27.774 1.00 73.88 83 GLY A O 1
ATOM 633 N N . ARG A 1 84 ? 6.737 -0.143 -26.759 1.00 76.88 84 ARG A N 1
ATOM 634 C CA . ARG A 1 84 ? 6.682 1.292 -26.442 1.00 76.88 84 ARG A CA 1
ATOM 635 C C . ARG A 1 84 ? 7.679 1.671 -25.350 1.00 76.88 84 ARG A C 1
ATOM 637 O O . ARG A 1 84 ? 8.201 2.782 -25.367 1.00 76.88 84 ARG A O 1
ATOM 644 N N . LEU A 1 85 ? 7.975 0.759 -24.425 1.00 78.31 85 LEU A N 1
ATOM 645 C CA . LEU A 1 85 ? 8.845 1.027 -23.286 1.00 78.31 85 LEU A CA 1
ATOM 646 C C . LEU A 1 85 ? 10.309 0.961 -23.717 1.00 78.31 85 LEU A C 1
ATOM 648 O O . LEU A 1 85 ? 10.821 -0.096 -24.089 1.00 78.31 85 LEU A O 1
ATOM 652 N N . ARG A 1 86 ? 10.983 2.111 -23.661 1.00 78.69 86 ARG A N 1
ATOM 653 C CA . ARG A 1 86 ? 12.404 2.233 -23.991 1.00 78.69 86 ARG A CA 1
ATOM 654 C C . ARG A 1 86 ? 13.255 2.277 -22.718 1.00 78.69 86 ARG A C 1
ATOM 656 O O . ARG A 1 86 ? 12.847 2.918 -21.747 1.00 78.69 86 ARG A O 1
ATOM 663 N N . PRO A 1 87 ? 14.440 1.643 -22.711 1.00 76.62 87 PRO A N 1
ATOM 664 C CA . PRO A 1 87 ? 15.406 1.818 -21.631 1.00 76.62 87 PRO A CA 1
ATOM 665 C C . PRO A 1 87 ? 15.783 3.295 -21.441 1.00 76.62 87 PRO A C 1
ATOM 667 O O . PRO A 1 87 ? 15.824 4.058 -22.406 1.00 76.62 87 PRO A O 1
ATOM 670 N N . GLY A 1 88 ? 16.074 3.691 -20.199 1.00 79.31 88 GLY A N 1
ATOM 671 C CA . GLY A 1 88 ? 16.475 5.060 -19.847 1.00 79.31 88 GLY A CA 1
ATOM 672 C C . GLY A 1 88 ? 15.327 6.009 -19.486 1.00 79.31 88 GLY A C 1
ATOM 673 O O . GLY A 1 88 ? 15.586 7.154 -19.127 1.00 79.31 88 GLY A O 1
ATOM 674 N N . LEU A 1 89 ? 14.071 5.555 -19.547 1.00 81.56 89 LEU A N 1
ATOM 675 C CA . LEU A 1 89 ? 12.931 6.328 -19.055 1.00 81.56 89 LEU A CA 1
ATOM 676 C C . LEU A 1 89 ? 12.908 6.377 -17.524 1.00 81.56 89 LEU A C 1
ATOM 678 O O . LEU A 1 89 ? 13.180 5.381 -16.852 1.00 81.56 89 LEU A O 1
ATOM 682 N N . PHE A 1 90 ? 12.499 7.524 -16.983 1.00 83.94 90 PHE A N 1
ATOM 683 C CA . PHE A 1 90 ? 12.132 7.634 -15.578 1.00 83.94 90 PHE A CA 1
ATOM 684 C C . PHE A 1 90 ? 10.749 7.026 -15.343 1.00 83.94 90 PHE A C 1
ATOM 686 O O . PHE A 1 90 ? 9.813 7.229 -16.122 1.00 83.94 90 PHE A O 1
ATOM 693 N N . ALA A 1 91 ? 10.644 6.263 -14.259 1.00 85.25 91 ALA A N 1
ATOM 694 C CA . ALA A 1 91 ? 9.438 5.556 -13.876 1.00 85.25 91 ALA A CA 1
ATOM 695 C C . ALA A 1 91 ? 9.148 5.778 -12.393 1.00 85.25 91 ALA A C 1
ATOM 697 O O . ALA A 1 91 ? 10.048 5.746 -11.551 1.00 85.25 91 ALA A O 1
ATOM 698 N N . ARG A 1 92 ? 7.873 5.959 -12.066 1.00 88.69 92 ARG A N 1
ATOM 699 C CA . ARG A 1 92 ? 7.372 5.982 -10.698 1.00 88.69 92 ARG A CA 1
ATOM 700 C C . ARG A 1 92 ? 6.760 4.629 -10.381 1.00 88.69 92 ARG A C 1
ATOM 702 O O . ARG A 1 92 ? 5.754 4.245 -10.971 1.00 88.69 92 ARG A O 1
ATOM 709 N N . VAL A 1 93 ? 7.358 3.925 -9.427 1.00 87.88 93 VAL A N 1
ATOM 710 C CA . VAL A 1 93 ? 6.890 2.609 -8.988 1.00 87.88 93 VAL A CA 1
ATOM 711 C C . VAL A 1 93 ? 6.048 2.766 -7.727 1.00 87.88 93 VAL A C 1
ATOM 713 O O . VAL A 1 93 ? 6.469 3.399 -6.760 1.00 87.88 93 VAL A O 1
ATOM 716 N N . ARG A 1 94 ? 4.853 2.179 -7.729 1.00 87.44 94 ARG A N 1
ATOM 717 C CA . ARG A 1 94 ? 3.992 2.028 -6.557 1.00 87.44 94 ARG A CA 1
ATOM 718 C C . ARG A 1 94 ? 3.868 0.546 -6.240 1.00 87.44 94 ARG A C 1
ATOM 720 O O . ARG A 1 94 ? 3.344 -0.224 -7.045 1.00 87.44 94 ARG A O 1
ATOM 727 N N . LEU A 1 95 ? 4.372 0.162 -5.075 1.00 82.81 95 LEU A N 1
ATOM 728 C CA . LEU A 1 95 ? 4.315 -1.210 -4.596 1.00 82.81 95 LEU A CA 1
ATOM 729 C C . LEU A 1 95 ? 3.008 -1.400 -3.843 1.00 82.81 95 LEU A C 1
ATOM 731 O O . LEU A 1 95 ? 2.688 -0.629 -2.940 1.00 82.81 95 LEU A O 1
ATOM 735 N N . GLU A 1 96 ? 2.262 -2.433 -4.211 1.00 74.75 96 GLU A N 1
ATOM 736 C CA . GLU A 1 96 ? 1.067 -2.827 -3.479 1.00 74.75 96 GLU A CA 1
ATOM 737 C C . GLU A 1 96 ? 1.507 -3.642 -2.259 1.00 74.75 96 GLU A C 1
ATOM 739 O O . GLU A 1 96 ? 1.541 -4.871 -2.282 1.00 74.75 96 GLU A O 1
ATOM 744 N N . THR A 1 97 ? 1.923 -2.961 -1.191 1.00 67.75 97 THR A N 1
ATOM 745 C CA . THR A 1 97 ? 2.142 -3.584 0.120 1.00 67.75 97 THR A CA 1
ATOM 746 C C . THR A 1 97 ? 0.777 -4.021 0.628 1.00 67.75 97 THR A C 1
ATOM 748 O O . THR A 1 97 ? -0.028 -3.172 1.006 1.00 67.75 97 THR A O 1
ATOM 751 N N . GLY A 1 98 ? 0.477 -5.315 0.487 1.00 58.66 98 GLY A N 1
ATOM 752 C CA . GLY A 1 98 ? -0.882 -5.850 0.514 1.00 58.66 98 GLY A CA 1
ATOM 753 C C . GLY A 1 98 ? -1.780 -5.225 1.580 1.00 58.66 98 GLY A C 1
ATOM 754 O O . GLY A 1 98 ? -1.386 -5.086 2.739 1.00 58.66 98 GLY A O 1
ATOM 755 N N . SER A 1 99 ? -3.013 -4.882 1.199 1.00 55.47 99 SER A N 1
ATOM 756 C CA . SER A 1 99 ? -4.060 -4.618 2.182 1.00 55.47 99 SER A CA 1
ATOM 757 C C . SER A 1 99 ? -4.132 -5.830 3.099 1.00 55.47 99 SER A C 1
ATOM 759 O O . SER A 1 99 ? -4.288 -6.956 2.620 1.00 55.47 99 SER A O 1
ATOM 761 N N . ARG A 1 100 ? -4.006 -5.628 4.414 1.00 58.31 100 ARG A N 1
ATOM 762 C CA . ARG A 1 100 ? -4.317 -6.685 5.378 1.00 58.31 100 ARG A CA 1
ATOM 763 C C . ARG A 1 100 ? -5.755 -7.108 5.074 1.00 58.31 100 ARG A C 1
ATOM 765 O O . ARG A 1 100 ? -6.682 -6.355 5.331 1.00 58.31 100 ARG A O 1
ATOM 772 N N . ALA A 1 101 ? -5.953 -8.267 4.449 1.00 55.50 101 ALA A N 1
ATOM 773 C CA . ALA A 1 101 ? -7.221 -8.619 3.796 1.00 55.50 101 ALA A CA 1
ATOM 774 C C . ALA A 1 101 ? -8.419 -8.757 4.763 1.00 55.50 101 ALA A C 1
ATOM 776 O O . ALA A 1 101 ? -9.524 -9.084 4.340 1.00 55.50 101 ALA A O 1
ATOM 777 N N . GLN A 1 102 ? -8.203 -8.534 6.061 1.00 60.81 102 GLN A N 1
ATOM 778 C CA . GLN A 1 102 ? -9.163 -8.718 7.144 1.00 60.81 102 GLN A CA 1
ATOM 779 C C . GLN A 1 102 ? -9.156 -7.557 8.156 1.00 60.81 102 GLN A C 1
ATOM 781 O O . GLN A 1 102 ? -9.540 -7.764 9.301 1.00 60.81 102 GLN A O 1
ATOM 786 N N . VAL A 1 103 ? -8.734 -6.343 7.779 1.00 72.69 103 VAL A N 1
ATOM 787 C CA . VAL A 1 103 ? -8.950 -5.158 8.636 1.00 72.69 103 VAL A CA 1
ATOM 788 C C . VAL A 1 103 ? -10.201 -4.392 8.224 1.00 72.69 103 VAL A C 1
ATOM 790 O O . VAL A 1 103 ? -10.463 -4.183 7.040 1.00 72.69 103 VAL A O 1
ATOM 793 N N . VAL A 1 104 ? -10.980 -3.959 9.215 1.00 82.56 104 VAL A N 1
ATOM 794 C CA . VAL A 1 104 ? -12.145 -3.091 9.001 1.00 82.56 104 VAL A CA 1
ATOM 795 C C . VAL A 1 104 ? -11.690 -1.646 9.132 1.00 82.56 104 VAL A C 1
ATOM 797 O O . VAL A 1 104 ? -11.161 -1.260 10.167 1.00 82.56 104 VAL A O 1
ATOM 800 N N . VAL A 1 105 ? -11.888 -0.832 8.097 1.00 85.62 105 VAL A N 1
ATOM 801 C CA . VAL A 1 105 ? -11.527 0.590 8.144 1.00 85.62 105 VAL A CA 1
ATOM 802 C C . VAL A 1 105 ? -12.707 1.398 8.659 1.00 85.62 105 VAL A C 1
ATOM 804 O O . VAL A 1 105 ? -13.800 1.337 8.096 1.00 85.62 105 VAL A O 1
ATOM 807 N N . ILE A 1 106 ? -12.474 2.182 9.708 1.00 86.44 106 ILE A N 1
ATOM 808 C CA . ILE A 1 106 ? -13.474 3.068 10.304 1.00 86.44 106 ILE A CA 1
ATOM 809 C C . ILE A 1 106 ? -12.968 4.514 10.349 1.00 86.44 106 ILE A C 1
ATOM 811 O O . ILE A 1 106 ? -11.758 4.746 10.353 1.00 86.44 106 ILE A O 1
ATOM 815 N N . PRO A 1 107 ? -13.860 5.517 10.392 1.00 86.19 107 PRO A N 1
ATOM 816 C CA . PRO A 1 107 ? -13.454 6.892 10.655 1.00 86.19 107 PRO A CA 1
ATOM 817 C C . PRO A 1 107 ? -12.807 7.007 12.041 1.00 86.19 107 PRO A C 1
ATOM 819 O O . PRO A 1 107 ? -13.373 6.520 13.017 1.00 86.19 107 PRO A O 1
ATOM 822 N N . GLU A 1 108 ? -11.665 7.691 12.151 1.00 85.88 108 GLU A N 1
ATOM 823 C CA . GLU A 1 108 ? -10.948 7.831 13.436 1.00 85.88 108 GLU A CA 1
ATOM 824 C C . GLU A 1 108 ? -11.822 8.484 14.522 1.00 85.88 108 GLU A C 1
ATOM 826 O O . GLU A 1 108 ? -11.811 8.073 15.676 1.00 85.88 108 GLU A O 1
ATOM 831 N N . GLN A 1 109 ? -12.673 9.430 14.122 1.00 84.25 109 GLN A N 1
ATOM 832 C CA . GLN A 1 109 ? -13.661 10.105 14.972 1.00 84.25 109 GLN A CA 1
ATOM 833 C C . GLN A 1 109 ? -14.703 9.183 15.630 1.00 84.25 109 GLN A C 1
ATOM 835 O O . GLN A 1 109 ? -15.395 9.627 16.539 1.00 84.25 109 GLN A O 1
ATOM 840 N N . ALA A 1 110 ? -14.853 7.937 15.169 1.00 86.06 110 ALA A N 1
ATOM 841 C CA . ALA A 1 110 ? -15.744 6.949 15.780 1.00 86.06 110 ALA A CA 1
ATOM 842 C C . ALA A 1 110 ? -15.100 6.215 16.968 1.00 86.06 110 ALA A C 1
ATOM 844 O O . ALA A 1 110 ? -15.800 5.553 17.737 1.00 86.06 110 ALA A O 1
ATOM 845 N N . VAL A 1 111 ? -13.776 6.310 17.106 1.00 87.75 111 VAL A N 1
ATOM 846 C CA . VAL A 1 111 ? -13.018 5.654 18.169 1.00 87.75 111 VAL A CA 1
ATOM 847 C C . VAL A 1 111 ? -12.909 6.593 19.355 1.00 87.75 111 VAL A C 1
ATOM 849 O O . VAL A 1 111 ? -12.489 7.741 19.216 1.00 87.75 111 VAL A O 1
ATOM 852 N N . PHE A 1 112 ? -13.234 6.091 20.541 1.00 87.38 112 PHE A N 1
ATOM 853 C CA . PHE A 1 112 ? -12.986 6.804 21.785 1.00 87.38 112 PHE A CA 1
ATOM 854 C C . PHE A 1 112 ? -12.044 5.989 22.680 1.00 87.38 112 PHE A C 1
ATOM 856 O O . PHE A 1 112 ? -12.282 4.803 22.924 1.00 87.38 112 PHE A O 1
ATOM 863 N N . PRO A 1 113 ? -10.945 6.591 23.161 1.00 86.50 113 PRO A N 1
ATOM 864 C CA . PRO A 1 113 ? -10.041 5.926 24.085 1.00 86.50 113 PRO A CA 1
ATOM 865 C C . PRO A 1 113 ? -10.639 5.893 25.497 1.00 86.50 113 PRO A C 1
ATOM 867 O O . PRO A 1 113 ? -11.236 6.870 25.955 1.00 86.50 113 PRO A O 1
ATOM 870 N N . ARG A 1 114 ? -10.432 4.791 26.220 1.00 86.81 114 ARG A N 1
ATOM 871 C CA . ARG A 1 114 ? -10.674 4.696 27.665 1.00 86.81 114 ARG A CA 1
ATOM 872 C C . ARG A 1 114 ? -9.467 4.013 28.306 1.00 86.81 114 ARG A C 1
ATOM 874 O O . ARG A 1 114 ? -9.302 2.802 28.206 1.00 86.81 114 ARG A O 1
ATOM 881 N N . GLY A 1 115 ? -8.618 4.810 28.954 1.00 86.69 115 GLY A N 1
ATOM 882 C CA . GLY A 1 115 ? -7.318 4.339 29.435 1.00 86.69 115 GLY A CA 1
ATOM 883 C C . GLY A 1 115 ? -6.403 3.975 28.263 1.00 86.69 115 GLY A C 1
ATOM 884 O O . GLY A 1 115 ? -6.243 4.775 27.343 1.00 86.69 115 GLY A O 1
ATOM 885 N N . GLU A 1 116 ? -5.835 2.769 28.290 1.00 86.25 116 GLU A N 1
ATOM 886 C CA . GLU A 1 116 ? -4.994 2.234 27.205 1.00 86.25 116 GLU A CA 1
ATOM 887 C C . GLU A 1 116 ? -5.795 1.502 26.112 1.00 86.25 116 GLU A C 1
ATOM 889 O O . GLU A 1 116 ? -5.258 1.189 25.051 1.00 86.25 116 GLU A O 1
ATOM 894 N N . GLN A 1 117 ? -7.083 1.244 26.350 1.00 88.69 117 GLN A N 1
ATOM 895 C CA . GLN A 1 117 ? -7.958 0.520 25.431 1.00 88.69 117 GLN A CA 1
ATOM 896 C C . GLN A 1 117 ? -8.744 1.473 24.524 1.00 88.69 117 GLN A C 1
ATOM 898 O O . GLN A 1 117 ? -9.011 2.634 24.856 1.00 88.69 117 GLN A O 1
ATOM 903 N N . GLN A 1 118 ? -9.137 0.962 23.360 1.00 89.31 118 GLN A N 1
ATOM 904 C CA . GLN A 1 118 ? -9.891 1.695 22.349 1.00 89.31 118 GLN A CA 1
ATOM 905 C C . GLN A 1 118 ? -11.269 1.070 22.190 1.00 89.31 118 GLN A C 1
ATOM 907 O O . GLN A 1 118 ? -11.407 -0.149 22.121 1.00 89.31 118 GLN A O 1
ATOM 912 N N . PHE A 1 119 ? -12.292 1.915 22.125 1.00 88.62 119 PHE A N 1
ATOM 913 C CA . PHE A 1 119 ? -13.678 1.477 22.060 1.00 88.62 119 PHE A CA 1
ATOM 914 C C . PHE A 1 119 ? -14.414 2.147 20.904 1.00 88.62 119 PHE A C 1
ATOM 916 O O . PHE A 1 119 ? -14.083 3.255 20.476 1.00 88.62 119 PHE A O 1
ATOM 923 N N . VAL A 1 120 ? -15.441 1.456 20.416 1.00 88.75 120 VAL A N 1
ATOM 924 C CA . VAL A 1 120 ? -16.420 1.957 19.446 1.00 88.75 120 VAL A CA 1
ATOM 925 C C . VAL A 1 120 ? -17.828 1.610 19.914 1.00 88.75 120 VAL A C 1
ATOM 927 O O . VAL A 1 120 ? -18.037 0.622 20.619 1.00 88.75 120 VAL A O 1
ATOM 930 N N . TYR A 1 121 ? -18.813 2.404 19.499 1.00 86.81 121 TYR A N 1
ATOM 931 C CA . TYR A 1 121 ? -20.220 2.052 19.676 1.00 86.81 121 TYR A CA 1
ATOM 932 C C . TYR A 1 121 ? -20.767 1.421 18.400 1.00 86.81 121 TYR A C 1
ATOM 934 O O . TYR A 1 121 ? -20.819 2.071 17.355 1.00 86.81 121 TYR A O 1
ATOM 942 N N . VAL A 1 122 ? -21.211 0.171 18.511 1.00 86.75 122 VAL A N 1
ATOM 943 C CA . VAL A 1 122 ? -21.907 -0.571 17.456 1.00 86.75 122 VAL A CA 1
ATOM 944 C C . VAL A 1 122 ? -23.409 -0.477 17.697 1.00 86.75 122 VAL A C 1
ATOM 946 O O . VAL A 1 122 ? -23.884 -0.710 18.808 1.00 86.75 122 VAL A O 1
ATOM 949 N N . VAL A 1 123 ? -24.170 -0.153 16.658 1.00 82.75 123 VAL A N 1
ATOM 950 C CA . VAL A 1 123 ? -25.631 -0.094 16.713 1.00 82.75 123 VAL A CA 1
ATOM 951 C C . VAL A 1 123 ? -26.198 -1.465 16.362 1.00 82.75 123 VAL A C 1
ATOM 953 O O . VAL A 1 123 ? -25.979 -1.983 15.269 1.00 82.75 123 VAL A O 1
ATOM 956 N N . SER A 1 124 ? -26.949 -2.050 17.290 1.00 79.69 124 SER A N 1
ATOM 957 C CA . SER A 1 124 ? -27.651 -3.323 17.118 1.00 79.69 124 SER A CA 1
ATOM 958 C C . SER A 1 124 ? -29.098 -3.107 17.544 1.00 79.69 124 SER A C 1
ATOM 960 O O . SER A 1 124 ? -29.344 -2.716 18.681 1.00 79.69 124 SER A O 1
ATOM 962 N N . GLU A 1 125 ? -30.039 -3.288 16.612 1.00 75.06 125 GLU A N 1
ATOM 963 C CA . GLU A 1 125 ? -31.484 -3.117 16.861 1.00 75.06 125 GLU A CA 1
ATOM 964 C C . GLU A 1 125 ? -31.857 -1.722 17.418 1.00 75.06 125 GLU A C 1
ATOM 966 O O . GLU A 1 125 ? -32.749 -1.580 18.246 1.00 75.06 125 GLU A O 1
ATOM 971 N N . GLY A 1 126 ? -31.150 -0.669 16.982 1.00 72.81 126 GLY A N 1
ATOM 972 C CA . GLY A 1 126 ? -31.380 0.713 17.438 1.00 72.81 126 GLY A CA 1
ATOM 973 C C . GLY A 1 126 ? -30.752 1.064 18.794 1.00 72.81 126 GLY A C 1
ATOM 974 O O . GLY A 1 126 ? -30.901 2.194 19.264 1.00 72.81 126 GLY A O 1
ATOM 975 N N . VAL A 1 127 ? -30.015 0.131 19.404 1.00 77.19 127 VAL A N 1
ATOM 976 C CA . VAL A 1 127 ? -29.318 0.321 20.681 1.00 77.19 127 VAL A CA 1
ATOM 977 C C . VAL A 1 127 ? -27.810 0.397 20.456 1.00 77.19 127 VAL A C 1
ATOM 979 O O . VAL A 1 127 ? -27.226 -0.456 19.783 1.00 77.19 127 VAL A O 1
ATOM 982 N N . ALA A 1 128 ? -27.167 1.406 21.047 1.00 80.88 128 ALA A N 1
ATOM 983 C CA . ALA A 1 128 ? -25.715 1.547 21.038 1.00 80.88 128 ALA A CA 1
ATOM 984 C C . ALA A 1 128 ? -25.061 0.599 22.061 1.00 80.88 128 ALA A C 1
ATOM 986 O O . ALA A 1 128 ? -25.261 0.736 23.272 1.00 80.88 128 ALA A O 1
ATOM 987 N N . LYS A 1 129 ? -24.256 -0.352 21.578 1.00 83.38 129 LYS A N 1
ATOM 988 C CA . LYS A 1 129 ? -23.449 -1.265 22.398 1.00 83.38 129 LYS A CA 1
ATOM 989 C C . LYS A 1 129 ? -21.979 -0.896 22.281 1.00 83.38 129 LYS A C 1
ATOM 991 O O . LYS A 1 129 ? -21.451 -0.764 21.180 1.00 83.38 129 LYS A O 1
ATOM 996 N N . GLU A 1 130 ? -21.323 -0.735 23.420 1.00 86.75 130 GLU A N 1
ATOM 997 C CA . GLU A 1 130 ? -19.881 -0.512 23.471 1.00 86.75 130 GLU A CA 1
ATOM 998 C C . GLU A 1 130 ? -19.132 -1.800 23.101 1.00 86.75 130 GLU A C 1
ATOM 1000 O O . GLU A 1 130 ? -19.524 -2.902 23.500 1.00 86.75 130 GLU A O 1
ATOM 1005 N N . ARG A 1 131 ? -18.062 -1.663 22.320 1.00 88.38 131 ARG A N 1
ATOM 1006 C CA . ARG A 1 131 ? -17.190 -2.763 21.921 1.00 88.38 131 ARG A CA 1
ATOM 1007 C C . ARG A 1 131 ? -15.737 -2.324 22.000 1.00 88.38 131 ARG A C 1
ATOM 1009 O O . ARG A 1 131 ? -15.372 -1.301 21.427 1.00 88.38 131 ARG A O 1
ATOM 1016 N N . GLU A 1 132 ? -14.925 -3.113 22.694 1.00 90.31 132 GLU A N 1
ATOM 1017 C CA . GLU A 1 132 ? -13.471 -2.964 22.669 1.00 90.31 132 GLU A CA 1
ATOM 1018 C C . GLU A 1 132 ? -12.937 -3.372 21.292 1.00 90.31 132 GLU A C 1
ATOM 1020 O O . GLU A 1 132 ? -13.344 -4.395 20.733 1.00 90.31 132 GLU A O 1
ATOM 1025 N N . ILE A 1 133 ? -12.031 -2.564 20.753 1.00 90.25 133 ILE A N 1
ATOM 1026 C CA . ILE A 1 133 ? -11.361 -2.808 19.483 1.00 90.25 133 ILE A CA 1
ATOM 1027 C C . ILE A 1 133 ? -9.852 -2.676 19.636 1.00 90.25 133 ILE A C 1
ATOM 1029 O O . ILE A 1 133 ? -9.349 -1.927 20.474 1.00 90.25 133 ILE A O 1
ATOM 1033 N N . LYS A 1 134 ? -9.123 -3.364 18.760 1.00 88.12 134 LYS A N 1
ATOM 1034 C CA . LYS A 1 134 ? -7.697 -3.108 18.554 1.00 88.12 134 LYS A CA 1
AT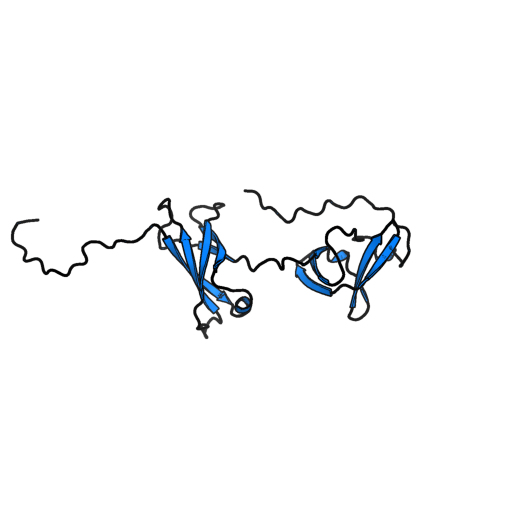OM 1035 C C . LYS A 1 134 ? -7.509 -2.377 17.239 1.00 88.12 134 LYS A C 1
ATOM 1037 O O . LYS A 1 134 ? -7.967 -2.853 16.199 1.00 88.12 134 LYS A O 1
ATOM 1042 N N . LEU A 1 135 ? -6.836 -1.231 17.284 1.00 87.44 135 LEU A N 1
ATOM 1043 C CA . LEU A 1 135 ? -6.428 -0.533 16.073 1.00 87.44 135 LEU A CA 1
ATOM 1044 C C . LEU A 1 135 ? -5.095 -1.063 15.536 1.00 87.44 135 LEU A C 1
ATOM 1046 O O . LEU A 1 135 ? -4.186 -1.420 16.285 1.00 87.44 135 LEU A O 1
ATOM 1050 N N . GLY A 1 136 ? -5.000 -1.090 14.211 1.00 83.25 136 GLY A N 1
ATOM 1051 C CA . GLY A 1 136 ? -3.785 -1.298 13.440 1.00 83.25 136 GLY A CA 1
ATOM 1052 C C . GLY A 1 136 ? -3.232 0.034 12.943 1.00 83.25 136 GLY A C 1
ATOM 1053 O O . GLY A 1 136 ? -2.919 0.922 13.738 1.00 83.25 136 GLY A O 1
ATOM 1054 N N . GLN A 1 137 ? -3.101 0.172 11.621 1.00 79.12 137 GLN A N 1
ATOM 1055 C CA . GLN A 1 137 ? -2.594 1.405 11.027 1.00 79.12 137 GLN A CA 1
ATOM 1056 C C . GLN A 1 137 ? -3.609 2.543 11.151 1.00 79.12 137 GLN A C 1
ATOM 1058 O O . GLN A 1 137 ? -4.818 2.356 11.000 1.00 79.12 137 GLN A O 1
ATOM 1063 N N . ARG A 1 138 ? -3.096 3.747 11.409 1.00 80.31 138 ARG A N 1
ATOM 1064 C CA . ARG A 1 138 ? -3.871 4.987 11.370 1.00 80.31 138 ARG A CA 1
ATOM 1065 C C . ARG A 1 138 ? -3.414 5.842 10.201 1.00 80.31 138 ARG A C 1
ATOM 1067 O O . ARG A 1 138 ? -2.233 6.156 10.075 1.00 80.31 138 ARG A O 1
ATOM 1074 N N . GLU A 1 139 ? -4.374 6.225 9.377 1.00 78.75 139 GLU A N 1
ATOM 1075 C CA . GLU A 1 139 ? -4.230 7.233 8.338 1.00 78.75 139 GLU A CA 1
ATOM 1076 C C . GLU A 1 139 ? -4.979 8.503 8.771 1.00 78.75 139 GLU A C 1
ATOM 1078 O O . GLU A 1 139 ? -5.944 8.425 9.532 1.00 78.75 139 GLU A O 1
ATOM 1083 N N . PRO A 1 140 ? -4.608 9.691 8.272 1.00 76.38 140 PRO A N 1
ATOM 1084 C CA . PRO A 1 140 ? -5.364 10.909 8.548 1.00 76.38 140 PRO A CA 1
ATOM 1085 C C . PRO A 1 140 ? -6.857 10.744 8.203 1.00 76.38 140 PRO A C 1
ATOM 1087 O O . PRO A 1 140 ? -7.231 10.617 7.036 1.00 76.38 140 PRO A O 1
ATOM 1090 N N . GLY A 1 141 ? -7.715 10.724 9.229 1.00 81.31 141 GLY A N 1
ATOM 1091 C CA . GLY A 1 141 ? -9.169 10.569 9.105 1.00 81.31 141 GLY A CA 1
ATOM 1092 C C . GLY A 1 141 ? -9.696 9.127 9.071 1.00 81.31 141 GLY A C 1
ATOM 1093 O O . GLY A 1 141 ? -10.915 8.938 9.116 1.00 81.31 141 GLY A O 1
ATOM 1094 N N . ARG A 1 142 ? -8.831 8.103 9.031 1.00 84.62 142 ARG A N 1
ATOM 1095 C CA . ARG A 1 142 ? -9.226 6.683 8.993 1.00 84.62 142 ARG A CA 1
ATOM 1096 C C . ARG A 1 142 ? -8.353 5.828 9.906 1.00 84.62 142 ARG A C 1
ATOM 1098 O O . ARG A 1 142 ? -7.143 5.990 9.967 1.00 84.62 142 ARG A O 1
ATOM 1105 N N . ALA A 1 143 ? -8.960 4.863 10.576 1.00 86.50 143 ALA A N 1
ATOM 1106 C CA . ALA A 1 143 ? -8.262 3.912 11.423 1.00 86.50 143 ALA A CA 1
ATOM 1107 C C . ALA A 1 143 ? -8.618 2.481 11.009 1.00 86.50 143 ALA A C 1
ATOM 1109 O O . ALA A 1 143 ? -9.789 2.156 10.800 1.00 86.50 143 ALA A O 1
ATOM 1110 N N . GLU A 1 144 ? -7.608 1.627 10.876 1.00 86.62 144 GLU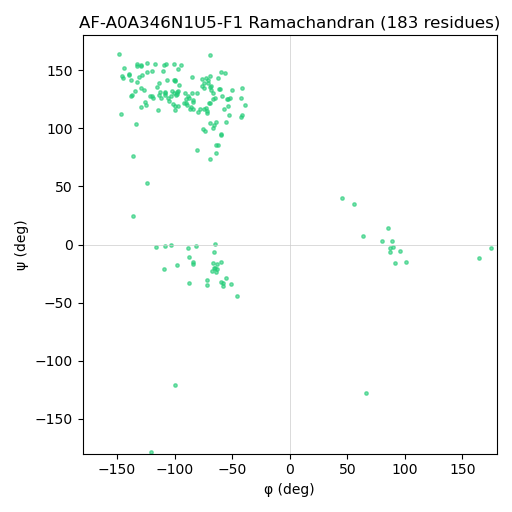 A N 1
ATOM 1111 C CA . GLU A 1 144 ? -7.799 0.197 10.662 1.00 86.62 144 GLU A CA 1
ATOM 1112 C C . GLU A 1 144 ? -8.095 -0.493 11.993 1.00 86.62 144 GLU A C 1
ATOM 1114 O O . GLU A 1 144 ? -7.350 -0.329 12.955 1.00 86.62 144 GLU A O 1
ATOM 1119 N N . VAL A 1 145 ? -9.142 -1.309 12.040 1.00 87.31 145 VAL A N 1
ATOM 1120 C CA . VAL A 1 145 ? -9.475 -2.189 13.161 1.00 87.31 145 VAL A CA 1
ATOM 1121 C C . VAL A 1 145 ? -8.995 -3.595 12.829 1.00 87.31 145 VAL A C 1
ATOM 1123 O O . VAL A 1 145 ? -9.439 -4.189 11.844 1.00 87.31 145 VAL A O 1
ATOM 1126 N N . THR A 1 146 ? -8.087 -4.124 13.646 1.00 83.56 146 THR A N 1
ATOM 1127 C CA . THR A 1 146 ? -7.546 -5.484 13.515 1.00 83.56 146 THR A CA 1
ATOM 1128 C C . THR A 1 146 ? -8.389 -6.519 14.245 1.00 83.56 146 THR A C 1
ATOM 1130 O O . THR A 1 146 ? -8.513 -7.642 13.768 1.00 83.56 146 THR A O 1
ATOM 1133 N N . GLU A 1 147 ? -8.998 -6.150 15.373 1.00 84.12 147 GLU A N 1
ATOM 1134 C CA . GLU A 1 147 ? -9.852 -7.035 16.168 1.00 84.12 147 GLU A CA 1
ATOM 1135 C C . GLU A 1 147 ? -11.032 -6.271 16.778 1.00 84.12 147 GLU A C 1
ATOM 1137 O O . GLU A 1 147 ? -10.928 -5.083 17.084 1.00 84.12 147 GLU A O 1
ATOM 1142 N N . GLY A 1 148 ? -12.144 -6.977 17.001 1.00 81.94 148 GLY A N 1
ATOM 1143 C CA . GLY A 1 148 ? -13.305 -6.471 17.744 1.00 81.94 148 GLY A CA 1
ATOM 1144 C C . GLY A 1 148 ? -14.482 -6.001 16.885 1.00 81.94 148 GLY A C 1
ATOM 1145 O O . GLY A 1 148 ? -15.593 -5.912 17.408 1.00 81.94 148 GLY A O 1
ATOM 1146 N N . LEU A 1 149 ? -14.280 -5.793 15.577 1.00 83.31 149 LEU A N 1
ATOM 1147 C CA . LEU A 1 149 ? -15.308 -5.319 14.642 1.00 83.31 149 LEU A CA 1
ATOM 1148 C C . LEU A 1 149 ? -15.374 -6.190 13.378 1.00 83.31 149 LEU A C 1
ATOM 1150 O O . LEU A 1 149 ? -14.348 -6.663 12.889 1.00 83.31 149 LEU A O 1
ATOM 1154 N N . LYS A 1 150 ? -16.579 -6.394 12.838 1.00 81.06 150 LYS A N 1
ATOM 1155 C CA . LYS A 1 150 ? -16.815 -7.110 11.576 1.00 81.06 150 LYS A CA 1
ATOM 1156 C C . LYS A 1 150 ? -17.286 -6.157 10.480 1.00 81.06 150 LYS A C 1
ATOM 1158 O O . LYS A 1 150 ? -17.980 -5.174 10.733 1.00 81.06 150 LYS A O 1
ATOM 1163 N N . ALA A 1 151 ? -16.938 -6.475 9.234 1.00 77.50 151 ALA A N 1
ATOM 1164 C CA . ALA A 1 151 ? -17.443 -5.741 8.080 1.00 77.50 151 ALA A CA 1
ATOM 1165 C C . ALA A 1 151 ? -18.981 -5.825 8.017 1.00 77.50 151 ALA A C 1
ATOM 1167 O O . ALA A 1 151 ? -19.553 -6.903 8.171 1.00 77.50 151 ALA A O 1
ATOM 1168 N N . GLY A 1 152 ? -19.637 -4.684 7.786 1.00 79.06 152 GLY A N 1
ATOM 1169 C CA . GLY A 1 152 ? -21.100 -4.571 7.727 1.00 79.06 152 GLY A CA 1
ATOM 1170 C C . GLY A 1 152 ? -21.773 -4.130 9.032 1.00 79.06 152 GLY A C 1
ATOM 1171 O O . GLY A 1 152 ? -22.975 -3.877 9.030 1.00 79.06 152 GLY A O 1
ATOM 1172 N N . GLU A 1 153 ? -21.031 -3.993 10.134 1.00 81.94 153 GLU A N 1
ATOM 1173 C CA . GLU A 1 153 ? -21.570 -3.441 11.380 1.00 81.94 153 GLU A CA 1
ATOM 1174 C C . GLU A 1 153 ? -21.747 -1.914 11.285 1.00 81.94 153 GLU A C 1
ATOM 1176 O O . GLU A 1 153 ? -20.907 -1.197 10.740 1.00 81.94 153 GLU A O 1
ATOM 1181 N N . THR A 1 154 ? -22.860 -1.403 11.821 1.00 83.25 154 THR A N 1
ATOM 1182 C CA . THR A 1 154 ? -23.132 0.042 11.863 1.00 83.25 154 THR A CA 1
ATOM 1183 C C . THR A 1 154 ? -22.512 0.637 13.119 1.00 83.25 154 THR A C 1
ATOM 1185 O O . THR A 1 154 ? -22.804 0.182 14.223 1.00 83.25 154 THR A O 1
ATOM 1188 N N . ILE A 1 155 ? -21.686 1.668 12.960 1.00 85.25 155 ILE A N 1
ATOM 1189 C CA . ILE A 1 155 ? -21.002 2.348 14.065 1.00 85.25 155 ILE A CA 1
ATOM 1190 C C . ILE A 1 155 ? -21.433 3.807 14.189 1.00 85.25 155 ILE A C 1
ATOM 1192 O O . ILE A 1 155 ? -21.861 4.434 13.220 1.00 85.25 155 ILE A O 1
ATOM 1196 N N . ILE A 1 156 ? -21.288 4.360 15.390 1.00 82.19 156 ILE A N 1
ATOM 1197 C CA . ILE A 1 156 ? -21.558 5.774 15.655 1.00 82.19 156 ILE A CA 1
ATOM 1198 C C . ILE A 1 156 ? -20.298 6.590 15.361 1.00 82.19 156 ILE A C 1
ATOM 1200 O O . ILE A 1 156 ? -19.282 6.439 16.030 1.00 82.19 156 ILE A O 1
ATOM 1204 N N . THR A 1 157 ? -20.373 7.486 14.378 1.00 80.75 157 THR A N 1
ATOM 1205 C CA . THR A 1 157 ? -19.253 8.354 13.969 1.00 80.75 157 THR A CA 1
ATOM 1206 C C . THR A 1 157 ? -19.315 9.757 14.566 1.00 80.75 157 THR A C 1
ATOM 1208 O O . THR A 1 157 ? -18.338 10.496 14.515 1.00 80.75 157 THR A O 1
ATOM 1211 N N . SER A 1 158 ? -20.475 10.177 15.071 1.00 71.56 158 SER A N 1
ATOM 1212 C CA . SER A 1 158 ? -20.707 11.545 15.537 1.00 71.56 158 SER A CA 1
ATOM 1213 C C . SER A 1 158 ? -21.646 11.543 16.736 1.00 71.56 158 SER A C 1
ATOM 1215 O O . SER A 1 158 ? -22.559 10.727 16.818 1.00 71.56 158 SER A O 1
ATOM 1217 N N . GLY A 1 159 ? -21.420 12.459 17.681 1.00 68.75 159 GLY A N 1
ATOM 1218 C CA . GLY A 1 159 ? -22.229 12.551 18.900 1.00 68.75 159 GLY A CA 1
ATOM 1219 C C . GLY A 1 159 ? -21.787 11.633 20.044 1.00 68.75 159 GLY A C 1
ATOM 1220 O O . GLY A 1 159 ? -22.529 11.512 21.012 1.00 68.75 159 GLY A O 1
ATOM 1221 N N . LEU A 1 160 ? -20.579 11.053 19.990 1.00 69.31 160 LEU A N 1
ATOM 1222 C CA . LEU A 1 160 ? -20.024 10.176 21.037 1.00 69.31 160 LEU A CA 1
ATOM 1223 C C . LEU A 1 160 ? -20.088 10.783 22.452 1.00 69.31 160 LEU A C 1
ATOM 1225 O O . LEU A 1 160 ? -20.330 10.066 23.413 1.00 69.31 160 LEU A O 1
ATOM 1229 N N . GLN A 1 161 ? -19.948 12.108 22.583 1.00 65.38 161 GLN A N 1
ATOM 1230 C CA . GLN A 1 161 ? -20.046 12.818 23.869 1.00 65.38 161 GLN A CA 1
ATOM 1231 C C . GLN A 1 161 ? -21.445 12.774 24.508 1.00 65.38 161 GLN A C 1
ATOM 1233 O O . GLN A 1 161 ? -21.576 13.022 25.702 1.00 65.38 161 GLN A O 1
ATOM 1238 N N . LYS A 1 162 ? -22.494 12.498 23.723 1.00 62.53 162 LYS A N 1
ATOM 1239 C CA . LYS A 1 162 ? -23.894 12.450 24.178 1.00 62.53 162 LYS A CA 1
ATOM 1240 C C . LYS A 1 162 ? -24.456 11.025 24.235 1.00 62.53 162 LYS A C 1
ATOM 1242 O O . LYS A 1 162 ? -25.615 10.857 24.600 1.00 62.53 162 LYS A O 1
ATOM 1247 N N . VAL A 1 163 ? -23.669 10.016 23.853 1.00 63.56 163 VAL A N 1
ATOM 1248 C CA . VAL A 1 163 ? -24.100 8.614 23.798 1.00 63.56 163 VAL A CA 1
ATOM 1249 C C . VAL A 1 163 ? -23.563 7.875 25.020 1.00 63.56 163 VAL A C 1
ATOM 1251 O O . VAL A 1 163 ? -22.355 7.804 25.236 1.00 63.56 163 VAL A O 1
ATOM 1254 N N . SER A 1 164 ? -24.471 7.313 25.815 1.00 63.00 164 SER A N 1
ATOM 1255 C CA . SER A 1 164 ? -24.150 6.376 26.897 1.00 63.00 164 SER A CA 1
ATOM 1256 C C . SER A 1 164 ? -24.415 4.930 26.450 1.00 63.00 164 SER A C 1
ATOM 1258 O O . SER A 1 164 ? -25.255 4.717 25.568 1.00 63.00 164 SER A O 1
ATOM 1260 N N . PRO A 1 165 ? -23.748 3.921 27.044 1.00 55.84 165 PRO A N 1
ATOM 1261 C CA . PRO A 1 165 ? -24.036 2.515 26.761 1.00 55.84 165 PRO A CA 1
ATOM 1262 C C . PRO A 1 165 ? -25.527 2.207 26.976 1.00 55.84 165 PRO A C 1
ATOM 1264 O O . PRO A 1 165 ? -26.063 2.485 28.046 1.00 55.84 165 PRO A O 1
ATOM 1267 N N . GLY A 1 166 ? -26.206 1.660 25.961 1.00 57.38 166 GLY A N 1
ATOM 1268 C CA . GLY A 1 166 ? -27.646 1.370 26.014 1.00 57.38 166 GLY A CA 1
ATOM 1269 C C . GLY A 1 166 ? -28.570 2.512 25.571 1.00 57.38 166 GLY A C 1
ATOM 1270 O O . GLY A 1 166 ? -29.787 2.352 25.622 1.00 57.38 166 GLY A O 1
ATOM 1271 N N . ALA A 1 167 ? -28.031 3.645 25.111 1.00 61.69 167 ALA A N 1
ATOM 1272 C CA . ALA A 1 167 ? -28.843 4.730 24.570 1.00 61.69 167 ALA A CA 1
ATOM 1273 C C . ALA A 1 167 ? -29.512 4.332 23.241 1.00 61.69 167 ALA A C 1
ATOM 1275 O O . ALA A 1 167 ? -28.879 3.752 22.350 1.00 61.69 167 ALA A O 1
ATOM 1276 N N . THR A 1 168 ? -30.791 4.686 23.098 1.00 57.56 168 THR A N 1
ATOM 1277 C CA . THR A 1 168 ? -31.532 4.610 21.837 1.00 57.56 168 THR A CA 1
ATOM 1278 C C . THR A 1 168 ? -31.002 5.674 20.887 1.00 57.56 168 THR A C 1
ATOM 1280 O O . THR A 1 168 ? -31.024 6.866 21.198 1.00 57.56 168 THR A O 1
ATOM 1283 N N . VAL A 1 169 ? -30.519 5.254 19.720 1.00 62.16 169 VAL A N 1
ATOM 1284 C CA . VAL A 1 169 ? -29.955 6.164 18.719 1.00 62.16 169 VAL A CA 1
ATOM 1285 C C . VAL A 1 169 ? -30.833 6.191 17.477 1.00 62.16 169 VAL A C 1
ATOM 1287 O O . VAL A 1 169 ? -31.182 5.159 16.915 1.00 62.16 169 VAL A O 1
ATOM 1290 N N . THR A 1 170 ? -31.200 7.394 17.036 1.00 52.19 170 THR A N 1
ATOM 1291 C CA . THR A 1 170 ? -31.788 7.602 15.709 1.00 52.19 170 THR A CA 1
ATOM 1292 C C . THR A 1 170 ? -30.646 7.759 14.721 1.00 52.19 170 THR A C 1
ATOM 1294 O O . THR A 1 170 ? -29.829 8.671 14.850 1.00 52.19 170 THR A O 1
ATOM 1297 N N . THR A 1 171 ? -30.567 6.860 13.743 1.00 53.78 171 THR A N 1
ATOM 1298 C CA . THR A 1 171 ? -29.598 6.954 12.653 1.00 53.78 171 THR A CA 1
ATOM 1299 C C . THR A 1 171 ? -29.885 8.209 11.832 1.00 53.78 171 THR A C 1
ATOM 1301 O O . THR A 1 171 ? -30.834 8.237 11.049 1.00 53.78 171 THR A O 1
ATOM 1304 N N . ALA A 1 172 ? -29.060 9.245 11.979 1.00 52.56 172 ALA A N 1
ATOM 1305 C CA . ALA A 1 172 ? -28.896 10.212 10.904 1.00 52.56 172 ALA A CA 1
ATOM 1306 C C . ALA A 1 172 ? -28.206 9.463 9.759 1.00 52.56 172 ALA A C 1
ATOM 1308 O O . ALA A 1 172 ? -27.195 8.799 9.993 1.00 52.56 172 ALA A O 1
ATOM 1309 N N . ALA A 1 173 ? -28.809 9.490 8.569 1.00 44.12 173 ALA A N 1
ATOM 1310 C CA . ALA A 1 173 ? -28.324 8.776 7.394 1.00 44.12 173 ALA A CA 1
ATOM 1311 C C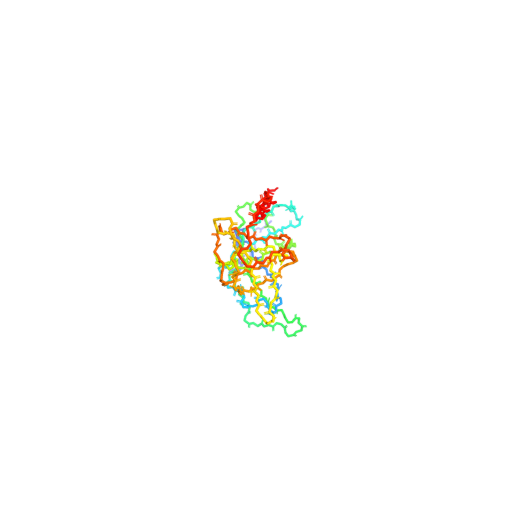 . ALA A 1 173 ? -26.799 8.907 7.271 1.00 44.12 173 ALA A C 1
ATOM 1313 O O . ALA A 1 173 ? -26.263 10.017 7.311 1.00 44.12 173 ALA A O 1
ATOM 1314 N N . ALA A 1 174 ? -26.122 7.760 7.178 1.00 45.84 174 ALA A N 1
ATOM 1315 C CA . ALA A 1 174 ? -24.677 7.696 7.061 1.00 45.84 174 ALA A CA 1
ATOM 1316 C C . ALA A 1 174 ? -24.215 8.642 5.939 1.00 45.84 174 ALA A C 1
ATOM 1318 O O . ALA A 1 174 ? -24.784 8.581 4.843 1.00 45.84 174 ALA A O 1
ATOM 1319 N N . PRO A 1 175 ? -23.184 9.483 6.147 1.00 44.41 175 PRO A N 1
ATOM 1320 C CA . PRO A 1 175 ? -22.443 9.974 5.002 1.00 44.41 175 PRO A CA 1
ATOM 1321 C C . PRO A 1 175 ? -21.951 8.719 4.288 1.00 44.41 175 PRO A C 1
ATOM 1323 O O . PRO A 1 175 ? -21.277 7.889 4.902 1.00 44.41 175 PRO A O 1
ATOM 1326 N N . ALA A 1 176 ? -22.423 8.536 3.050 1.00 42.16 176 ALA A N 1
ATOM 1327 C CA . ALA A 1 176 ? -22.132 7.383 2.216 1.00 42.16 176 ALA A CA 1
ATOM 1328 C C . ALA A 1 176 ? -20.669 7.006 2.420 1.00 42.16 176 ALA A C 1
ATOM 1330 O O . ALA A 1 176 ? -19.803 7.864 2.230 1.00 42.16 176 ALA A O 1
ATOM 1331 N N . ALA A 1 177 ? -20.429 5.772 2.885 1.00 42.84 177 ALA A N 1
ATOM 1332 C CA . ALA A 1 177 ? -19.095 5.216 3.020 1.00 42.84 177 ALA A CA 1
ATOM 1333 C C . ALA A 1 177 ? -18.337 5.619 1.761 1.00 42.84 177 ALA A C 1
ATOM 1335 O O . ALA A 1 177 ? -18.722 5.203 0.665 1.00 42.84 177 ALA A O 1
ATOM 1336 N N . ALA A 1 178 ? -17.371 6.534 1.910 1.00 40.44 178 ALA A N 1
ATOM 1337 C CA . ALA A 1 178 ? -16.612 7.006 0.771 1.00 40.44 178 ALA A CA 1
ATOM 1338 C C . ALA A 1 178 ? -16.078 5.732 0.122 1.00 40.44 178 ALA A C 1
ATOM 1340 O O . ALA A 1 178 ? -15.434 4.947 0.833 1.00 40.44 178 ALA A O 1
ATOM 1341 N N . PRO A 1 179 ? -16.435 5.453 -1.145 1.00 36.22 179 PRO A N 1
ATOM 1342 C CA . PRO A 1 179 ? -16.017 4.226 -1.785 1.00 36.22 179 PRO A CA 1
ATOM 1343 C C . PRO A 1 179 ? -14.512 4.161 -1.590 1.00 36.22 179 PRO A C 1
ATOM 1345 O O . PRO A 1 179 ? -13.822 5.148 -1.867 1.00 36.22 179 PRO A O 1
ATOM 1348 N N . ALA A 1 180 ? -14.025 3.047 -1.027 1.00 43.53 180 ALA A N 1
ATOM 1349 C CA . ALA A 1 180 ? -12.613 2.705 -1.076 1.00 43.53 180 ALA A CA 1
ATOM 1350 C C . ALA A 1 180 ? -12.183 3.048 -2.492 1.00 43.53 180 ALA A C 1
ATOM 1352 O O . ALA A 1 180 ? -12.780 2.509 -3.424 1.00 43.53 180 ALA A O 1
ATOM 1353 N N . ALA A 1 181 ? -11.347 4.080 -2.626 1.00 38.03 181 ALA A N 1
ATOM 1354 C CA . ALA A 1 181 ? -11.226 4.822 -3.862 1.00 38.03 181 ALA A CA 1
ATOM 1355 C C . ALA A 1 181 ? -10.791 3.860 -4.967 1.00 38.03 181 ALA A C 1
ATOM 1357 O O . ALA A 1 181 ? -9.607 3.621 -5.179 1.00 38.03 181 ALA A O 1
ATOM 1358 N N . ALA A 1 182 ? -11.774 3.333 -5.694 1.00 40.75 182 ALA A N 1
ATOM 1359 C CA . ALA A 1 182 ? -11.642 2.971 -7.075 1.00 40.75 182 ALA A CA 1
ATOM 1360 C C . ALA A 1 182 ? -11.336 4.299 -7.761 1.00 40.75 182 ALA A C 1
ATOM 1362 O O . ALA A 1 182 ? -12.237 5.028 -8.176 1.00 40.75 182 ALA A O 1
ATOM 1363 N N . GLN A 1 183 ? -10.052 4.660 -7.789 1.00 37.16 183 GLN A N 1
ATOM 1364 C CA . GLN A 1 183 ? -9.548 5.652 -8.722 1.00 37.16 183 GLN A CA 1
ATOM 1365 C C . GLN A 1 183 ? -9.746 5.055 -10.114 1.00 37.16 183 GLN A C 1
ATOM 1367 O O . GLN A 1 183 ? -8.895 4.340 -10.641 1.00 37.16 183 GLN A O 1
ATOM 1372 N N . LYS A 1 184 ? -10.954 5.276 -10.631 1.00 29.22 184 LYS A N 1
ATOM 1373 C CA . LYS A 1 184 ? -11.347 5.076 -12.020 1.00 29.22 184 LYS A CA 1
ATOM 1374 C C . LYS A 1 184 ? -10.646 6.144 -12.888 1.00 29.22 184 LYS A C 1
ATOM 1376 O O . LYS A 1 184 ? -10.215 7.160 -12.346 1.00 29.22 184 LYS A O 1
ATOM 1381 N N . PRO A 1 185 ? -10.605 5.902 -14.202 1.00 39.16 185 PRO A N 1
ATOM 1382 C CA . PRO A 1 185 ? -9.417 5.799 -15.047 1.00 39.16 185 PRO A CA 1
ATOM 1383 C C . PRO A 1 185 ? -8.738 7.131 -15.399 1.00 39.16 185 PRO A C 1
ATOM 1385 O O . PRO A 1 185 ? -9.418 8.181 -15.391 1.00 39.16 185 PRO A O 1
#

Foldseek 3Di:
DDPDDDDDPPPPPDDPPPLQKDKDKDKDALVCVVLDDFQFWKWKDFPVDPPDTFIKTWHDWAPDQDPVRNITITMIMTGPNVSPDDPPTDMDMDTCSDDPPFWDKDFPLQWDDDPPWIWWWWADPQWTAIWTFDWDDDDVGITTTPDTDHPPTDTDNDDPVPDDHGDRDDDPDDPPPPPPDPVDD

Radius of gyration: 26.53 Å; Cα contacts (8 Å, |Δi|>4): 285; chains: 1; bounding box: 71×29×81 Å